Protein AF-0000000073469470 (afdb_homodimer)

Structure (mmCIF, N/CA/C/O backbone):
data_AF-0000000073469470-model_v1
#
loop_
_entity.id
_entity.type
_entity.pdbx_description
1 polymer '2-thiouridine synthetase TtuA-like N-terminal LIM domain-containing protein'
#
loop_
_atom_site.group_PDB
_atom_site.id
_atom_site.type_symbol
_atom_site.label_atom_id
_atom_site.label_alt_id
_atom_site.label_comp_id
_atom_site.label_asym_id
_atom_site.label_entity_id
_atom_site.label_seq_id
_atom_site.pdbx_PDB_ins_code
_atom_site.Cartn_x
_atom_site.Cartn_y
_atom_site.Cartn_z
_atom_site.occupancy
_atom_site.B_iso_or_equiv
_atom_site.auth_seq_id
_atom_site.auth_comp_id
_atom_site.auth_asym_id
_atom_site.auth_atom_id
_atom_site.pdbx_PDB_model_num
ATOM 1 N N . MET A 1 1 ? -25.891 23.766 5.82 1 87.62 1 MET A N 1
ATOM 2 C CA . MET A 1 1 ? -25.734 22.766 6.871 1 87.62 1 MET A CA 1
ATOM 3 C C . MET A 1 1 ? -25.125 23.391 8.125 1 87.62 1 MET A C 1
ATOM 5 O O . MET A 1 1 ? -24.297 24.312 8.031 1 87.62 1 MET A O 1
ATOM 9 N N . LYS A 1 2 ? -25.609 23 9.242 1 95.94 2 LYS A N 1
ATOM 10 C CA . LYS A 1 2 ? -25.172 23.609 10.5 1 95.94 2 LYS A CA 1
ATOM 11 C C . LYS A 1 2 ? -23.953 22.875 11.055 1 95.94 2 LYS A C 1
ATOM 13 O O . LYS A 1 2 ? -23.734 21.703 10.766 1 95.94 2 LYS A O 1
ATOM 18 N N . CYS A 1 3 ? -23.172 23.625 11.727 1 97.88 3 CYS A N 1
ATOM 19 C CA . CYS A 1 3 ? -22 23.078 12.414 1 97.88 3 CYS A CA 1
ATOM 20 C C . CYS A 1 3 ? -22.391 21.969 13.383 1 97.88 3 CYS A C 1
ATOM 22 O O . CYS A 1 3 ? -23.406 22.078 14.086 1 97.88 3 CYS A O 1
ATOM 24 N N . SER A 1 4 ? -21.625 20.969 13.469 1 96.75 4 SER A N 1
ATOM 25 C CA . SER A 1 4 ? -21.906 19.812 14.312 1 96.75 4 SER A CA 1
ATOM 26 C C . SER A 1 4 ? -21.688 20.141 15.789 1 96.75 4 SER A C 1
ATOM 28 O O . SER A 1 4 ? -22.109 19.375 16.656 1 96.75 4 SER A O 1
ATOM 30 N N . ARG A 1 5 ? -21.094 21.297 16.062 1 96.62 5 ARG A N 1
ATOM 31 C CA . ARG A 1 5 ? -20.719 21.609 17.438 1 96.62 5 ARG A CA 1
ATOM 32 C C . ARG A 1 5 ? -21.453 22.844 17.938 1 96.62 5 ARG A C 1
ATOM 34 O O . ARG A 1 5 ? -21.406 23.172 19.125 1 96.62 5 ARG A O 1
ATOM 41 N N . CYS A 1 6 ? -22.062 23.547 17 1 97.12 6 CYS A N 1
ATOM 42 C CA . CYS A 1 6 ? -22.781 24.766 17.391 1 97.12 6 CYS A CA 1
ATOM 43 C C . CYS A 1 6 ? -23.859 25.109 16.359 1 97.12 6 CYS A C 1
ATOM 45 O O . CYS A 1 6 ? -24.219 24.266 15.523 1 97.12 6 CYS A O 1
ATOM 47 N N . SER A 1 7 ? -24.375 26.484 16.422 1 95.81 7 SER A N 1
ATOM 48 C CA . SER A 1 7 ? -25.516 26.844 15.586 1 95.81 7 SER A CA 1
ATOM 49 C C . SER A 1 7 ? -25.078 27.609 14.336 1 95.81 7 SER A C 1
ATOM 51 O O . SER A 1 7 ? -25.906 27.922 13.484 1 95.81 7 SER A O 1
ATOM 53 N N . ARG A 1 8 ? -23.875 27.812 14.203 1 97.56 8 ARG A N 1
ATOM 54 C CA . ARG A 1 8 ? -23.375 28.562 13.062 1 97.56 8 ARG A CA 1
ATOM 55 C C . ARG A 1 8 ? -23.391 27.719 11.797 1 97.56 8 ARG A C 1
ATOM 57 O O . ARG A 1 8 ? -23.516 26.484 11.859 1 97.56 8 ARG A O 1
ATOM 64 N N . GLU A 1 9 ? -23.234 28.438 10.703 1 97.56 9 GLU A N 1
ATOM 65 C CA . GLU A 1 9 ? -23.172 27.766 9.414 1 97.56 9 GLU A CA 1
ATOM 66 C C . GLU A 1 9 ? -21.859 27.016 9.242 1 97.56 9 GLU A C 1
ATOM 68 O O . GLU A 1 9 ? -20.797 27.547 9.539 1 97.56 9 GLU A O 1
ATOM 73 N N . ALA A 1 10 ? -21.969 25.75 8.805 1 97.69 10 ALA A N 1
ATOM 74 C CA . ALA A 1 10 ? -20.781 24.938 8.555 1 97.69 10 ALA A CA 1
ATOM 75 C C . ALA A 1 10 ? -20.062 25.406 7.293 1 97.69 10 ALA A C 1
ATOM 77 O O . ALA A 1 10 ? -20.703 25.734 6.289 1 97.69 10 ALA A O 1
ATOM 78 N N . VAL A 1 11 ? -18.688 25.406 7.324 1 97.25 11 VAL A N 1
ATOM 79 C CA . VAL A 1 11 ? -17.922 25.828 6.156 1 97.25 11 VAL A CA 1
ATOM 80 C C . VAL A 1 11 ? -16.953 24.719 5.75 1 97.25 11 VAL A C 1
ATOM 82 O O . VAL A 1 11 ? -16.406 24.75 4.648 1 97.25 11 VAL A O 1
ATOM 85 N N . VAL A 1 12 ? -16.703 23.734 6.602 1 96.62 12 VAL A N 1
ATOM 86 C CA . VAL A 1 12 ? -15.828 22.594 6.328 1 96.62 12 VAL A CA 1
ATOM 87 C C . VAL A 1 12 ? -16.562 21.297 6.617 1 96.62 12 VAL A C 1
ATOM 89 O O . VAL A 1 12 ? -17.219 21.156 7.656 1 96.62 12 VAL A O 1
ATOM 92 N N . THR A 1 13 ? -16.5 20.406 5.695 1 95.38 13 THR A N 1
ATOM 93 C CA . THR A 1 13 ? -17.062 19.078 5.887 1 95.38 13 THR A CA 1
ATOM 94 C C . THR A 1 13 ? -15.953 18.031 5.918 1 95.38 13 THR A C 1
ATOM 96 O O . THR A 1 13 ? -15.062 18.031 5.059 1 95.38 13 THR A O 1
ATOM 99 N N . GLN A 1 14 ? -15.977 17.203 6.902 1 95.5 14 GLN A N 1
ATOM 100 C CA . GLN A 1 14 ? -14.992 16.125 7.074 1 95.5 14 GLN A CA 1
ATOM 101 C C . GLN A 1 14 ? -15.617 14.766 6.816 1 95.5 14 GLN A C 1
ATOM 103 O O . GLN A 1 14 ? -16.234 14.18 7.703 1 95.5 14 GLN A O 1
ATOM 108 N N . PRO A 1 15 ? -15.344 14.195 5.668 1 92 15 PRO A N 1
ATOM 109 C CA . PRO A 1 15 ? -15.938 12.898 5.344 1 92 15 PRO A CA 1
ATOM 110 C C . PRO A 1 15 ? -15.438 11.773 6.25 1 92 15 PRO A C 1
ATOM 112 O O . PRO A 1 15 ? -16.172 10.836 6.547 1 92 15 PRO A O 1
ATOM 115 N N . TYR A 1 16 ? -14.258 11.867 6.723 1 91.25 16 TYR A N 1
ATOM 116 C CA . TYR A 1 16 ? -13.68 10.789 7.516 1 91.25 16 TYR A CA 1
ATOM 117 C C . TYR A 1 16 ? -14.281 10.758 8.914 1 91.25 16 TYR A C 1
ATOM 119 O O . TYR A 1 16 ? -14.312 9.703 9.555 1 91.25 16 TYR A O 1
ATOM 127 N N . SER A 1 17 ? -14.766 11.812 9.391 1 92.12 17 SER A N 1
ATOM 128 C CA . SER A 1 17 ? -15.344 11.844 10.734 1 92.12 17 SER A CA 1
ATOM 129 C C . SER A 1 17 ? -16.859 12.062 10.68 1 92.12 17 SER A C 1
ATOM 131 O O . SER A 1 17 ? -17.547 11.867 11.672 1 92.12 17 SER A O 1
ATOM 133 N N . GLY A 1 18 ? -17.328 12.539 9.508 1 92.31 18 GLY A N 1
ATOM 134 C CA . GLY A 1 18 ? -18.75 12.82 9.344 1 92.31 18 GLY A CA 1
ATOM 135 C C . GLY A 1 18 ? -19.156 14.164 9.922 1 92.31 18 GLY A C 1
ATOM 136 O O . GLY A 1 18 ? -20.344 14.484 9.984 1 92.31 18 GLY A O 1
ATOM 137 N N . LEU A 1 19 ? -18.25 14.992 10.312 1 95.38 19 LEU A N 1
ATOM 138 C CA . LEU A 1 19 ? -18.562 16.266 10.938 1 95.38 19 LEU A CA 1
ATOM 139 C C . LEU A 1 19 ? -18.594 17.391 9.906 1 95.38 19 LEU A C 1
ATOM 141 O O . LEU A 1 19 ? -17.906 17.328 8.883 1 95.38 19 LEU A O 1
ATOM 145 N N . SER A 1 20 ? -19.438 18.344 10.148 1 97.62 20 SER A N 1
ATOM 146 C CA . SER A 1 20 ? -19.438 19.656 9.5 1 97.62 20 SER A CA 1
ATOM 147 C C . SER A 1 20 ? -19.156 20.766 10.492 1 97.62 20 SER A C 1
ATOM 149 O O . SER A 1 20 ? -19.781 20.844 11.547 1 97.62 20 SER A O 1
ATOM 151 N N . LEU A 1 21 ? -18.203 21.594 10.164 1 98.25 21 LEU A N 1
ATOM 152 C CA . LEU A 1 21 ? -17.734 22.531 11.172 1 98.25 21 LEU A CA 1
ATOM 153 C C . LEU A 1 21 ? -17.797 23.969 10.648 1 98.25 21 LEU A C 1
ATOM 155 O O . LEU A 1 21 ? -17.516 24.219 9.477 1 98.25 21 LEU A O 1
ATOM 159 N N . CYS A 1 22 ? -18.234 24.828 11.578 1 98.44 22 CYS A N 1
ATOM 160 C CA . CYS A 1 22 ? -18.156 26.25 11.258 1 98.44 22 CYS A CA 1
ATOM 161 C C . CYS A 1 22 ? -16.719 26.734 11.25 1 98.44 22 CYS A C 1
ATOM 163 O O . CYS A 1 22 ? -15.805 25.969 11.57 1 98.44 22 CYS A O 1
ATOM 165 N N . GLU A 1 23 ? -16.5 27.969 10.906 1 97.81 23 GLU A N 1
ATOM 166 C CA . GLU A 1 23 ? -15.164 28.531 10.766 1 97.81 23 GLU A CA 1
ATOM 167 C C . GLU A 1 23 ? -14.375 28.406 12.062 1 97.81 23 GLU A C 1
ATOM 169 O O . GLU A 1 23 ? -13.219 27.969 12.055 1 97.81 23 GLU A O 1
ATOM 174 N N . LEU A 1 24 ? -14.992 28.766 13.164 1 97.62 24 LEU A N 1
ATOM 175 C CA . LEU A 1 24 ? -14.328 28.766 14.461 1 97.62 24 LEU A CA 1
ATOM 176 C C . LEU A 1 24 ? -13.984 27.344 14.891 1 97.62 24 LEU A C 1
ATOM 178 O O . LEU A 1 24 ? -12.859 27.062 15.297 1 97.62 24 LEU A O 1
ATOM 182 N N . HIS A 1 25 ? -14.914 26.453 14.758 1 98.38 25 HIS A N 1
ATOM 183 C CA . HIS A 1 25 ? -14.711 25.094 15.234 1 98.38 25 HIS A CA 1
ATOM 184 C C . HIS A 1 25 ? -13.805 24.312 14.297 1 98.38 25 HIS A C 1
ATOM 186 O O . HIS A 1 25 ? -13.094 23.391 14.727 1 98.38 25 HIS A O 1
ATOM 192 N N . ALA A 1 26 ? -13.773 24.672 12.984 1 98.25 26 ALA A N 1
ATOM 193 C CA . ALA A 1 26 ? -12.828 24.047 12.055 1 98.25 26 ALA A CA 1
ATOM 194 C C . ALA A 1 26 ? -11.391 24.422 12.406 1 98.25 26 ALA A C 1
ATOM 196 O O . ALA A 1 26 ? -10.523 23.547 12.477 1 98.25 26 ALA A O 1
ATOM 197 N N . ALA A 1 27 ? -11.156 25.688 12.641 1 98.06 27 ALA A N 1
ATOM 198 C CA . ALA A 1 27 ? -9.82 26.141 13.016 1 98.06 27 ALA A CA 1
ATOM 199 C C . ALA A 1 27 ? -9.367 25.5 14.32 1 98.06 27 ALA A C 1
ATOM 201 O O . ALA A 1 27 ? -8.219 25.047 14.438 1 98.06 27 ALA A O 1
ATOM 202 N N . ALA A 1 28 ? -10.281 25.422 15.242 1 97.94 28 ALA A N 1
ATOM 203 C CA . ALA A 1 28 ? -9.977 24.828 16.531 1 97.94 28 ALA A CA 1
ATOM 204 C C . ALA A 1 28 ? -9.672 23.328 16.391 1 97.94 28 ALA A C 1
ATOM 206 O O . ALA A 1 28 ? -8.781 22.812 17.062 1 97.94 28 ALA A O 1
ATOM 207 N N . ASP A 1 29 ? -10.422 22.703 15.586 1 98.19 29 ASP A N 1
ATOM 208 C CA . ASP A 1 29 ? -10.242 21.266 15.367 1 98.19 29 ASP A CA 1
ATOM 209 C C . ASP A 1 29 ? -8.875 20.969 14.75 1 98.19 29 ASP A C 1
ATOM 211 O O . ASP A 1 29 ? -8.18 20.062 15.18 1 98.19 29 ASP A O 1
ATOM 215 N N . ILE A 1 30 ? -8.484 21.75 13.758 1 98.31 30 ILE A N 1
ATOM 216 C CA . ILE A 1 30 ? -7.203 21.594 13.078 1 98.31 30 ILE A CA 1
ATOM 217 C C . ILE A 1 30 ? -6.062 21.797 14.07 1 98.31 30 ILE A C 1
ATOM 219 O O . ILE A 1 30 ? -5.137 20.984 14.148 1 98.31 30 ILE A O 1
ATOM 223 N N . ALA A 1 31 ? -6.188 22.844 14.859 1 98.19 31 ALA A N 1
ATOM 224 C CA . ALA A 1 31 ? -5.16 23.141 15.852 1 98.19 31 ALA A CA 1
ATOM 225 C C . ALA A 1 31 ? -5.066 22.031 16.891 1 98.19 31 ALA A C 1
ATOM 227 O O . ALA A 1 31 ? -3.967 21.641 17.281 1 98.19 31 ALA A O 1
ATOM 228 N N . ALA A 1 32 ? -6.188 21.578 17.328 1 98.19 32 ALA A N 1
ATOM 229 C CA . ALA A 1 32 ? -6.215 20.531 18.359 1 98.19 32 ALA A CA 1
ATOM 230 C C . ALA A 1 32 ? -5.562 19.25 17.844 1 98.19 32 ALA A C 1
ATOM 232 O O . ALA A 1 32 ? -4.793 18.609 18.562 1 98.19 32 ALA A O 1
ATOM 233 N N . LYS A 1 33 ? -5.844 18.906 16.656 1 98.19 33 LYS A N 1
ATOM 234 C CA . LYS A 1 33 ? -5.262 17.719 16.047 1 98.19 33 LYS A CA 1
ATOM 235 C C . LYS A 1 33 ? -3.75 17.844 15.906 1 98.19 33 LYS A C 1
ATOM 237 O O . LYS A 1 33 ? -3.01 16.906 16.188 1 98.19 33 LYS A O 1
ATOM 242 N N . ALA A 1 34 ? -3.318 18.969 15.438 1 98.5 34 ALA A N 1
ATOM 243 C CA . ALA A 1 34 ? -1.886 19.219 15.297 1 98.5 34 ALA A CA 1
ATOM 244 C C . ALA A 1 34 ? -1.18 19.141 16.641 1 98.5 34 ALA A C 1
ATOM 246 O O . ALA A 1 34 ? -0.121 18.516 16.766 1 98.5 34 ALA A O 1
ATOM 247 N N . LYS A 1 35 ? -1.78 19.719 17.641 1 97.62 35 LYS A N 1
ATOM 248 C CA . LYS A 1 35 ? -1.214 19.672 18.984 1 97.62 35 LYS A CA 1
ATOM 249 C C . LYS A 1 35 ? -1.137 18.234 19.5 1 97.62 35 LYS A C 1
ATOM 251 O O . LYS A 1 35 ? -0.14 17.828 20.109 1 97.62 35 LYS A O 1
ATOM 256 N N . LYS A 1 36 ? -2.193 17.562 19.297 1 97.5 36 LYS A N 1
ATOM 257 C CA . LYS A 1 36 ? -2.23 16.172 19.734 1 97.5 36 LYS A CA 1
ATOM 258 C C . LYS A 1 36 ? -1.108 15.367 19.078 1 97.5 36 LYS A C 1
ATOM 260 O O . LYS A 1 36 ? -0.46 14.555 19.734 1 97.5 36 LYS A O 1
ATOM 265 N N . GLU A 1 37 ? -0.866 15.602 17.75 1 96.25 37 GLU A N 1
ATOM 266 C CA . GLU A 1 37 ? 0.212 14.906 17.047 1 96.25 37 GLU A CA 1
ATOM 267 C C . GLU A 1 37 ? 1.571 15.25 17.656 1 96.25 37 GLU A C 1
ATOM 269 O O . GLU A 1 37 ? 2.414 14.367 17.828 1 96.25 37 GLU A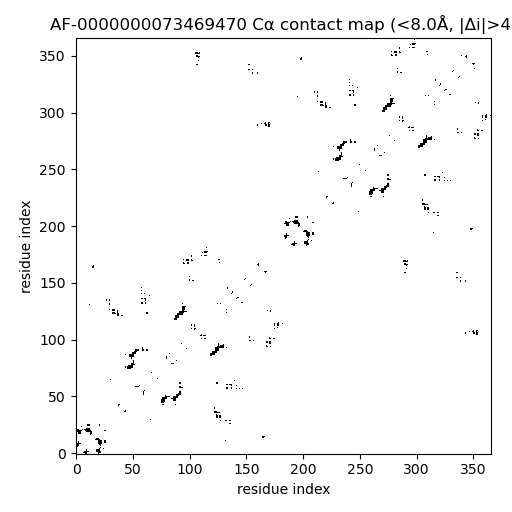 O 1
ATOM 274 N N . ILE A 1 38 ? 1.76 16.5 17.969 1 95.94 38 ILE A N 1
ATOM 275 C CA . ILE A 1 38 ? 3.01 16.938 18.578 1 95.94 38 ILE A CA 1
ATOM 276 C C . ILE A 1 38 ? 3.209 16.203 19.906 1 95.94 38 ILE A C 1
ATOM 278 O O . ILE A 1 38 ? 4.285 15.664 20.172 1 95.94 38 ILE A O 1
ATOM 282 N N . ARG A 1 39 ? 2.199 16.141 20.734 1 94.25 39 ARG A N 1
ATOM 283 C CA . ARG A 1 39 ? 2.277 15.484 22.031 1 94.25 39 ARG A CA 1
ATOM 284 C C . ARG A 1 39 ? 2.566 14 21.875 1 94.25 39 ARG A C 1
ATOM 286 O O . ARG A 1 39 ? 3.391 13.445 22.609 1 94.25 39 ARG A O 1
ATOM 293 N N . HIS A 1 40 ? 1.89 13.398 20.938 1 91.88 40 HIS A N 1
ATOM 294 C CA . HIS A 1 40 ? 2.059 11.977 20.688 1 91.88 40 HIS A CA 1
ATOM 295 C C . HIS A 1 40 ? 3.496 11.656 20.281 1 91.88 40 HIS A C 1
ATOM 297 O O . HIS A 1 40 ? 3.994 10.562 20.562 1 91.88 40 HIS A O 1
ATOM 303 N N . ARG A 1 41 ? 4.156 12.617 19.719 1 91.69 41 ARG A N 1
ATOM 304 C CA . ARG A 1 41 ? 5.504 12.383 19.203 1 91.69 41 ARG A CA 1
ATOM 305 C C . ARG A 1 41 ? 6.555 12.867 20.203 1 91.69 41 ARG A C 1
ATOM 307 O O . ARG A 1 41 ? 7.73 12.992 19.844 1 91.69 41 ARG A O 1
ATOM 314 N N . GLY A 1 42 ? 6.168 13.227 21.391 1 89.75 42 GLY A N 1
ATOM 315 C CA . GLY A 1 42 ? 7.125 13.531 22.453 1 89.75 42 GLY A CA 1
ATOM 316 C C . GLY A 1 42 ? 7.066 14.969 22.922 1 89.75 42 GLY A C 1
ATOM 317 O O . GLY A 1 42 ? 7.637 15.312 23.953 1 89.75 42 GLY A O 1
ATOM 318 N N . GLY A 1 43 ? 6.379 15.773 22.078 1 92.25 43 GLY A N 1
ATOM 319 C CA . GLY A 1 43 ? 6.223 17.156 22.469 1 92.25 43 GLY A CA 1
ATOM 320 C C . GLY A 1 43 ? 7.516 17.953 22.422 1 92.25 43 GLY A C 1
ATOM 321 O O . GLY A 1 43 ? 8.398 17.641 21.609 1 92.25 43 GLY A O 1
ATOM 322 N N . PHE A 1 44 ? 7.449 19.125 23.188 1 93.88 44 PHE A N 1
ATOM 323 C CA . PHE A 1 44 ? 8.594 20.016 23.25 1 93.88 44 PHE A CA 1
ATOM 324 C C . PHE A 1 44 ? 9.109 20.141 24.688 1 93.88 44 PHE A C 1
ATOM 326 O O . PHE A 1 44 ? 8.734 21.078 25.391 1 93.88 44 PHE A O 1
ATOM 333 N N . PRO A 1 45 ? 9.992 19.312 25.078 1 91.75 45 PRO A N 1
ATOM 334 C CA . PRO A 1 45 ? 10.57 19.484 26.422 1 91.75 45 PRO A CA 1
ATOM 335 C C . PRO A 1 45 ? 11.188 20.859 26.625 1 91.75 45 PRO A C 1
ATOM 337 O O . PRO A 1 45 ? 11.602 21.516 25.656 1 91.75 45 PRO A O 1
ATOM 340 N N . SER A 1 46 ? 11.273 21.188 27.906 1 93.5 46 SER A N 1
ATOM 341 C CA . SER A 1 46 ? 11.852 22.484 28.234 1 93.5 46 SER A CA 1
ATOM 342 C C . SER A 1 46 ? 13.281 22.609 27.719 1 93.5 46 SER A C 1
ATOM 344 O O . SER A 1 46 ? 14.07 21.672 27.828 1 93.5 46 SER A O 1
ATOM 346 N N . GLY A 1 47 ? 13.523 23.703 27.062 1 93.88 47 GLY A N 1
ATOM 347 C CA . GLY A 1 47 ? 14.867 23.969 26.578 1 93.88 47 GLY A CA 1
ATOM 348 C C . GLY A 1 47 ? 15.141 23.359 25.219 1 93.88 47 GLY A C 1
ATOM 349 O O . GLY A 1 47 ? 16.266 23.453 24.703 1 93.88 47 GLY A O 1
ATOM 350 N N . SER A 1 48 ? 14.156 22.828 24.672 1 94.5 48 SER A N 1
ATOM 351 C CA . SER A 1 48 ? 14.344 22.172 23.391 1 94.5 48 SER A CA 1
ATOM 352 C C . SER A 1 48 ? 14.695 23.188 22.297 1 94.5 48 SER A C 1
ATOM 354 O O . SER A 1 48 ? 14.172 24.297 22.281 1 94.5 48 SER A O 1
ATOM 356 N N . LYS A 1 49 ? 15.555 22.719 21.438 1 96.62 49 LYS A N 1
ATOM 357 C CA . LYS A 1 49 ? 15.875 23.453 20.219 1 96.62 49 LYS A CA 1
ATOM 358 C C . LYS A 1 49 ? 15.047 22.969 19.031 1 96.62 49 LYS A C 1
ATOM 360 O O . LYS A 1 49 ? 15.094 21.781 18.688 1 96.62 49 LYS A O 1
ATOM 365 N N . LEU A 1 50 ? 14.344 23.906 18.438 1 96.5 50 LEU A N 1
ATOM 366 C CA . LEU A 1 50 ? 13.422 23.547 17.359 1 96.5 50 LEU A CA 1
ATOM 367 C C . LEU A 1 50 ? 13.914 24.078 16.016 1 96.5 50 LEU A C 1
ATOM 369 O O . LEU A 1 50 ? 14.414 25.203 15.93 1 96.5 50 LEU A O 1
ATOM 373 N N . PHE A 1 51 ? 13.867 23.234 15.062 1 96.56 51 PHE A N 1
ATOM 374 C CA . PHE A 1 51 ? 14.062 23.656 13.68 1 96.56 51 PHE A CA 1
ATOM 375 C C . PHE A 1 51 ? 12.789 23.453 12.867 1 96.56 51 PHE A C 1
ATOM 377 O O . PHE A 1 51 ? 12.148 22.406 12.961 1 96.56 51 PHE A O 1
ATOM 384 N N . VAL A 1 52 ? 12.367 24.453 12.141 1 96.38 52 VAL A N 1
ATOM 385 C CA . VAL A 1 52 ? 11.18 24.359 11.305 1 96.38 52 VAL A CA 1
ATOM 386 C C . VAL A 1 52 ? 11.586 24.281 9.836 1 96.38 52 VAL A C 1
ATOM 388 O O . VAL A 1 52 ? 12.195 25.219 9.305 1 96.38 52 VAL A O 1
ATOM 391 N N . GLU A 1 53 ? 11.203 23.141 9.258 1 95.25 53 GLU A N 1
ATOM 392 C CA . GLU A 1 53 ? 11.445 23 7.824 1 95.25 53 GLU A CA 1
ATOM 393 C C . GLU A 1 53 ? 10.5 23.875 7.008 1 95.25 53 GLU A C 1
ATOM 395 O O . GLU A 1 53 ? 9.32 24 7.34 1 95.25 53 GLU A O 1
ATOM 400 N N . GLU A 1 54 ? 11.141 24.438 5.957 1 91 54 GLU A N 1
ATOM 401 C CA . GLU A 1 54 ? 10.336 25.312 5.102 1 91 54 GLU A CA 1
ATOM 402 C C . GLU A 1 54 ? 10.32 24.812 3.662 1 91 54 GLU A C 1
ATOM 404 O O . GLU A 1 54 ? 11.344 24.375 3.137 1 91 54 GLU A O 1
ATOM 409 N N . ASP A 1 55 ? 9.031 24.719 3.102 1 87.12 55 ASP A N 1
ATOM 410 C CA . ASP A 1 55 ? 8.961 24.328 1.694 1 87.12 55 ASP A CA 1
ATOM 411 C C . ASP A 1 55 ? 8.297 25.422 0.861 1 87.12 55 ASP A C 1
ATOM 413 O O . ASP A 1 55 ? 7.934 25.203 -0.295 1 87.12 55 ASP A O 1
ATOM 417 N N . ARG A 1 56 ? 8.055 26.625 1.329 1 86.12 56 ARG A N 1
ATOM 418 C CA . ARG A 1 56 ? 7.562 27.844 0.705 1 86.12 56 ARG A CA 1
ATOM 419 C C . ARG A 1 56 ? 6.16 27.641 0.137 1 86.12 56 ARG A C 1
ATOM 421 O O . ARG A 1 56 ? 5.801 28.25 -0.875 1 86.12 56 ARG A O 1
ATOM 428 N N . THR A 1 57 ? 5.465 26.688 0.611 1 92.69 57 THR A N 1
ATOM 429 C CA . THR A 1 57 ? 4.094 26.406 0.208 1 92.69 57 THR A CA 1
ATOM 430 C C . THR A 1 57 ? 3.113 26.781 1.317 1 92.69 57 THR A C 1
ATOM 432 O O . THR A 1 57 ? 3.52 27.297 2.361 1 92.69 57 THR A O 1
ATOM 435 N N . PHE A 1 58 ? 1.856 26.562 1.012 1 95.88 58 PHE A N 1
ATOM 436 C CA . PHE A 1 58 ? 0.829 26.844 2.006 1 95.88 58 PHE A CA 1
ATOM 437 C C . PHE A 1 58 ? 1.06 26.031 3.27 1 95.88 58 PHE A C 1
ATOM 439 O O . PHE A 1 58 ? 0.699 26.453 4.367 1 95.88 58 PHE A O 1
ATOM 446 N N . ARG A 1 59 ? 1.697 24.906 3.148 1 96.31 59 ARG A N 1
ATOM 447 C CA . ARG A 1 59 ? 1.944 24.031 4.289 1 96.31 59 ARG A CA 1
ATOM 448 C C . ARG A 1 59 ? 2.871 24.703 5.301 1 96.31 59 ARG A C 1
ATOM 450 O O . ARG A 1 59 ? 2.564 24.75 6.492 1 96.31 59 ARG A 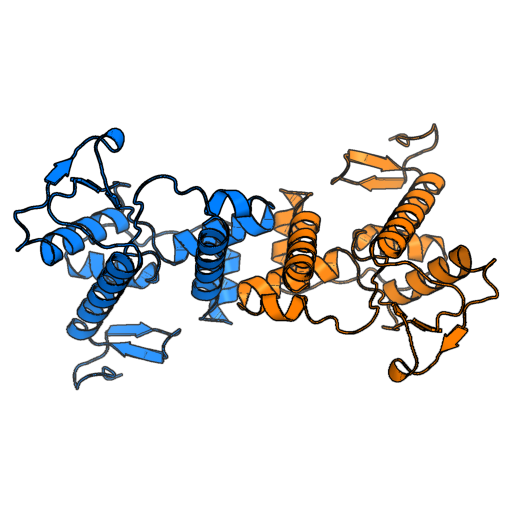O 1
ATOM 457 N N . SER A 1 60 ? 3.961 25.188 4.727 1 96.06 60 SER A N 1
ATOM 458 C CA . SER A 1 60 ? 4.922 25.875 5.594 1 96.06 60 SER A CA 1
ATOM 459 C C . SER A 1 60 ? 4.324 27.125 6.207 1 96.06 60 SER A C 1
ATOM 461 O O . SER A 1 60 ? 4.566 27.438 7.375 1 96.06 60 SER A O 1
ATOM 463 N N . PHE A 1 61 ? 3.559 27.844 5.43 1 96.81 61 PHE A N 1
ATOM 464 C CA . PHE A 1 61 ? 2.867 29.031 5.934 1 96.81 61 PHE A CA 1
ATOM 465 C C . PHE A 1 61 ? 1.955 28.672 7.098 1 96.81 61 PHE A C 1
ATOM 467 O O . PHE A 1 61 ? 2.02 29.297 8.164 1 96.81 61 PHE A O 1
ATOM 474 N N . ALA A 1 62 ? 1.155 27.656 6.91 1 97.88 62 ALA A N 1
ATOM 475 C CA . ALA A 1 62 ? 0.224 27.203 7.941 1 97.88 62 ALA A CA 1
ATOM 476 C C . ALA A 1 62 ? 0.968 26.766 9.203 1 97.88 62 ALA A C 1
ATOM 478 O O . ALA A 1 62 ? 0.549 27.078 10.32 1 97.88 62 ALA A O 1
ATOM 479 N N . LEU A 1 63 ? 2.061 26.094 9 1 98.06 63 LEU A N 1
ATOM 480 C CA . LEU A 1 63 ? 2.83 25.594 10.133 1 98.06 63 LEU A CA 1
ATOM 481 C C . LEU A 1 63 ? 3.396 26.75 10.953 1 98.06 63 LEU A C 1
ATOM 483 O O . LEU A 1 63 ? 3.348 26.719 12.188 1 98.06 63 LEU A O 1
ATOM 487 N N . ARG A 1 64 ? 3.887 27.719 10.305 1 96.56 64 ARG A N 1
ATOM 488 C CA . ARG A 1 64 ? 4.434 28.875 10.992 1 96.56 64 ARG A CA 1
ATOM 489 C C . ARG A 1 64 ? 3.363 29.578 11.82 1 96.56 64 ARG A C 1
ATOM 491 O O . ARG A 1 64 ? 3.596 29.938 12.984 1 96.56 64 ARG A O 1
ATOM 498 N N . ILE A 1 65 ? 2.203 29.766 11.219 1 97 65 ILE A N 1
ATOM 499 C CA . ILE A 1 65 ? 1.103 30.422 11.906 1 97 65 ILE A CA 1
ATOM 500 C C . ILE A 1 65 ? 0.691 29.594 13.125 1 97 65 ILE A C 1
ATOM 502 O O . ILE A 1 65 ? 0.522 30.141 14.219 1 97 65 ILE A O 1
ATOM 506 N N . PHE A 1 66 ? 0.56 28.375 12.906 1 97.81 66 PHE A N 1
ATOM 507 C CA . PHE A 1 66 ? 0.142 27.453 13.961 1 97.81 66 PHE A CA 1
ATOM 508 C C . PHE A 1 66 ? 1.133 27.469 15.117 1 97.81 66 PHE A C 1
ATOM 510 O O . PHE A 1 66 ? 0.737 27.594 16.281 1 97.81 66 PHE A O 1
ATOM 517 N N . LEU A 1 67 ? 2.43 27.391 14.781 1 96.81 67 LEU A N 1
ATOM 518 C CA . LEU A 1 67 ? 3.465 27.344 15.812 1 96.81 67 LEU A CA 1
ATOM 519 C C . LEU A 1 67 ? 3.537 28.672 16.562 1 96.81 67 LEU A C 1
ATOM 521 O O . LEU A 1 67 ? 3.742 28.688 17.781 1 96.81 67 LEU A O 1
ATOM 525 N N . ALA A 1 68 ? 3.389 29.75 15.828 1 95.56 68 ALA A N 1
ATOM 526 C CA . ALA A 1 68 ? 3.398 31.062 16.453 1 95.56 68 ALA A CA 1
ATOM 527 C C . ALA A 1 68 ? 2.312 31.156 17.531 1 95.56 68 ALA A C 1
ATOM 529 O O . ALA A 1 68 ? 2.557 31.672 18.625 1 95.56 68 ALA A O 1
ATOM 530 N N . ASP A 1 69 ? 1.188 30.625 17.203 1 95.19 69 ASP A N 1
ATOM 531 C CA . ASP A 1 69 ? 0.064 30.688 18.125 1 95.19 69 ASP A CA 1
ATOM 532 C C . ASP A 1 69 ? 0.277 29.719 19.297 1 95.19 69 ASP A C 1
ATOM 534 O O . ASP A 1 69 ? 0.121 30.109 20.453 1 95.19 69 ASP A O 1
ATOM 538 N N . MET A 1 70 ? 0.681 28.562 19.016 1 94.44 70 MET A N 1
ATOM 539 C CA . MET A 1 70 ? 0.815 27.516 20.016 1 94.44 70 MET A CA 1
ATOM 540 C C . MET A 1 70 ? 1.938 27.844 21 1 94.44 70 MET A C 1
ATOM 542 O O . MET A 1 70 ? 1.828 27.547 22.188 1 94.44 70 MET A O 1
ATOM 546 N N . LEU A 1 71 ? 2.996 28.453 20.516 1 93.38 71 LEU A N 1
ATOM 547 C CA . LEU A 1 71 ? 4.195 28.594 21.328 1 93.38 71 LEU A CA 1
ATOM 548 C C . LEU A 1 71 ? 4.34 30.031 21.828 1 93.38 71 LEU A C 1
ATOM 550 O O . LEU A 1 71 ? 5.383 30.406 22.375 1 93.38 71 LEU A O 1
ATOM 554 N N . SER A 1 72 ? 3.33 30.766 21.656 1 91.06 72 SER A N 1
ATOM 555 C CA . SER A 1 72 ? 3.391 32.188 22 1 91.06 72 SER A CA 1
ATOM 556 C C . SER A 1 72 ? 3.742 32.375 23.469 1 91.06 72 SER A C 1
ATOM 558 O O . SER A 1 72 ? 4.438 33.344 23.828 1 91.06 72 SER A O 1
ATOM 560 N N . ALA A 1 73 ? 3.391 31.453 24.328 1 90 73 ALA A N 1
ATOM 561 C CA . ALA A 1 73 ? 3.611 31.609 25.766 1 90 73 ALA A CA 1
ATOM 562 C C . ALA A 1 73 ? 4.871 30.87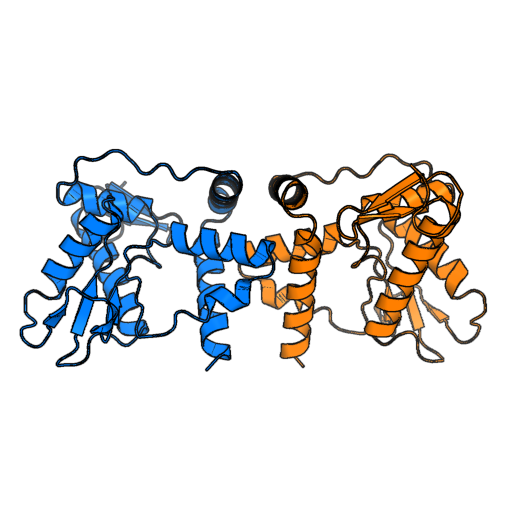5 26.203 1 90 73 ALA A C 1
ATOM 564 O O . ALA A 1 73 ? 5.262 30.938 27.375 1 90 73 ALA A O 1
ATOM 565 N N . ARG A 1 74 ? 5.484 30.234 25.281 1 91.12 74 ARG A N 1
ATOM 566 C CA . ARG A 1 74 ? 6.668 29.453 25.625 1 91.12 74 ARG A CA 1
ATOM 567 C C . ARG A 1 74 ? 7.941 30.266 25.422 1 91.12 74 ARG A C 1
ATOM 569 O O . ARG A 1 74 ? 8.328 30.562 24.297 1 91.12 74 ARG A O 1
ATOM 576 N N . THR A 1 75 ? 8.656 30.547 26.531 1 89.25 75 THR A N 1
ATOM 577 C CA . THR A 1 75 ? 9.883 31.328 26.453 1 89.25 75 THR A CA 1
ATOM 578 C C . THR A 1 75 ? 11.109 30.422 26.625 1 89.25 75 THR A C 1
ATOM 580 O O . THR A 1 75 ? 12.242 30.891 26.469 1 89.25 75 THR A O 1
ATOM 583 N N . ASP A 1 76 ? 10.914 29.188 26.828 1 93.75 76 ASP A N 1
ATOM 584 C CA . ASP A 1 76 ? 11.992 28.25 27.141 1 93.75 76 ASP A CA 1
ATOM 585 C C . ASP A 1 76 ? 12.477 27.547 25.891 1 93.75 76 ASP A C 1
ATOM 587 O O . ASP A 1 76 ? 13.477 26.828 25.922 1 93.75 76 ASP A O 1
ATOM 591 N N . LEU A 1 77 ? 11.812 27.781 24.812 1 94 77 LEU A N 1
ATOM 592 C CA . LEU A 1 77 ? 12.156 27.094 23.562 1 94 77 LEU A CA 1
ATOM 593 C C . LEU A 1 77 ? 13.023 27.984 22.672 1 94 77 LEU A C 1
ATOM 595 O O . LEU A 1 77 ? 12.906 29.219 22.703 1 94 77 LEU A O 1
ATOM 599 N N . LEU A 1 78 ? 13.914 27.359 21.922 1 93.81 78 LEU A N 1
ATOM 600 C CA . LEU A 1 78 ? 14.789 28.078 21.016 1 93.81 78 LEU A CA 1
ATOM 601 C C . LEU A 1 78 ? 14.594 27.609 19.578 1 93.81 78 LEU A C 1
ATOM 603 O O . LEU A 1 78 ? 14.516 26.406 19.312 1 93.81 78 LEU A O 1
ATOM 607 N N . PHE A 1 79 ? 14.477 28.531 18.719 1 94.81 79 PHE A N 1
ATOM 608 C CA . PHE A 1 79 ? 14.438 28.203 17.312 1 94.81 79 PHE A CA 1
ATOM 609 C C . PHE A 1 79 ? 15.828 28.312 16.688 1 94.81 79 PHE A C 1
ATOM 611 O O . PHE A 1 79 ? 16.5 29.344 16.828 1 94.81 79 PHE A O 1
ATOM 618 N N . VAL A 1 80 ? 16.188 27.297 16.031 1 96.31 80 VAL A N 1
ATOM 619 C CA . VAL A 1 80 ? 17.531 27.297 15.445 1 96.31 80 VAL A CA 1
ATOM 620 C C . VAL A 1 80 ? 17.422 27.312 13.922 1 96.31 80 VAL A C 1
ATOM 622 O O . VAL A 1 80 ? 16.391 26.953 13.352 1 96.31 80 VAL A O 1
ATOM 625 N N . LYS A 1 81 ? 18.547 27.703 13.273 1 94.12 81 LYS A N 1
ATOM 626 C CA . LYS A 1 81 ? 18.547 27.875 11.82 1 94.12 81 LYS A CA 1
ATOM 627 C C . LYS A 1 81 ? 19.125 26.641 11.125 1 94.12 81 LYS A C 1
ATOM 629 O O . LYS A 1 81 ? 18.906 26.438 9.93 1 94.12 81 LYS A O 1
ATOM 634 N N . ASP A 1 82 ? 19.844 25.844 11.852 1 94.75 82 ASP A N 1
ATOM 635 C CA . ASP A 1 82 ? 20.469 24.641 11.305 1 94.75 82 ASP A CA 1
ATOM 636 C C . ASP A 1 82 ? 19.844 23.391 11.898 1 94.75 82 ASP A C 1
ATOM 638 O O . ASP A 1 82 ? 19.859 23.203 13.117 1 94.75 82 ASP A O 1
ATOM 642 N N . PRO A 1 83 ? 19.328 22.594 11.016 1 93.25 83 PRO A N 1
ATOM 643 C CA . PRO A 1 83 ? 18.719 21.359 11.531 1 93.25 83 PRO A CA 1
ATOM 644 C C . PRO A 1 83 ? 19.703 20.531 12.352 1 93.25 83 PRO A C 1
ATOM 646 O O . PRO A 1 83 ? 19.281 19.797 13.25 1 93.25 83 PRO A O 1
ATOM 649 N N . LYS A 1 84 ? 20.938 20.609 12.133 1 93.25 84 LYS A N 1
ATOM 650 C CA . LYS A 1 84 ? 21.938 19.844 12.867 1 93.25 84 LYS A CA 1
ATOM 651 C C . LYS A 1 84 ? 21.969 20.234 14.336 1 93.25 84 LYS A C 1
ATOM 653 O O . LYS A 1 84 ? 22.359 19.438 15.188 1 93.25 84 LYS A O 1
ATOM 658 N N . ASP A 1 85 ? 21.516 21.375 14.664 1 94.69 85 ASP A N 1
ATOM 659 C CA . ASP A 1 85 ? 21.562 21.891 16.031 1 94.69 85 ASP A CA 1
ATOM 660 C C . ASP A 1 85 ? 20.234 21.656 16.75 1 94.69 85 ASP A C 1
ATOM 662 O O . ASP A 1 85 ? 20.094 21.984 17.922 1 94.69 85 ASP A O 1
ATOM 666 N N . ALA A 1 86 ? 19.312 21.047 16.047 1 95.5 86 ALA A N 1
ATOM 667 C CA . ALA A 1 86 ? 17.953 20.953 16.578 1 95.5 86 ALA A CA 1
ATOM 668 C C . ALA A 1 86 ? 17.75 19.641 17.344 1 95.5 86 ALA A C 1
ATOM 670 O O . ALA A 1 86 ? 18.312 18.609 16.953 1 95.5 86 ALA A O 1
ATOM 671 N N . ASP A 1 87 ? 16.953 19.781 18.422 1 94.19 87 ASP A N 1
ATOM 672 C CA . ASP A 1 87 ? 16.484 18.578 19.125 1 94.19 87 ASP A CA 1
ATOM 673 C C . ASP A 1 87 ? 15.234 18.016 18.438 1 94.19 87 ASP A C 1
ATOM 675 O O . ASP A 1 87 ? 15 16.812 18.469 1 94.19 87 ASP A O 1
ATOM 679 N N . VAL A 1 88 ? 14.469 18.938 17.859 1 94.5 88 VAL A N 1
ATOM 680 C CA . VAL A 1 88 ? 13.227 18.578 17.172 1 94.5 88 VAL A CA 1
ATOM 681 C C . VAL A 1 88 ? 13.164 19.281 15.82 1 94.5 88 VAL A C 1
ATOM 683 O O . VAL A 1 88 ? 13.391 20.484 15.727 1 94.5 88 VAL A O 1
ATOM 686 N N . ILE A 1 89 ? 12.922 18.516 14.82 1 95.12 89 ILE A N 1
ATOM 687 C CA . ILE A 1 89 ? 12.703 19.062 13.492 1 95.12 89 ILE A CA 1
ATOM 688 C C . ILE A 1 89 ? 11.219 19 13.141 1 95.12 89 ILE A C 1
ATOM 690 O O . ILE A 1 89 ? 10.609 17.922 13.164 1 95.12 89 ILE A O 1
ATOM 694 N N . LEU A 1 90 ? 10.641 20.156 12.852 1 96.19 90 LEU A N 1
ATOM 695 C CA . LEU A 1 90 ? 9.227 20.25 12.484 1 96.19 90 LEU A CA 1
ATOM 696 C C . LEU A 1 90 ? 9.062 20.312 10.969 1 96.19 90 LEU A C 1
ATOM 698 O O . LEU A 1 90 ? 9.672 21.172 10.312 1 96.19 90 LEU A O 1
ATOM 702 N N . GLU A 1 91 ? 8.234 19.406 10.469 1 96.12 91 GLU A N 1
ATOM 703 C CA . GLU A 1 91 ? 7.988 19.328 9.031 1 96.12 91 GLU A CA 1
ATOM 704 C C . GLU A 1 91 ? 6.551 19.703 8.695 1 96.12 91 GLU A C 1
ATOM 706 O O . GLU A 1 91 ? 5.621 19.359 9.43 1 96.12 91 GLU A O 1
ATOM 711 N N . PRO A 1 92 ? 6.391 20.328 7.578 1 96.94 92 PRO A N 1
ATOM 712 C CA . PRO A 1 92 ? 5.055 20.844 7.266 1 96.94 92 PRO A CA 1
ATOM 713 C C . PRO A 1 92 ? 4.188 19.828 6.531 1 96.94 92 PRO A C 1
ATOM 715 O O . PRO A 1 92 ? 3.055 20.125 6.152 1 96.94 92 PRO A O 1
ATOM 718 N N . SER A 1 93 ? 4.566 18.578 6.406 1 96.12 93 SER A N 1
ATOM 719 C CA . SER A 1 93 ? 3.861 17.578 5.617 1 96.12 93 SER A CA 1
ATOM 720 C C . SER A 1 93 ? 2.469 17.312 6.18 1 96.12 93 SER A C 1
ATOM 722 O O . SER A 1 93 ? 2.285 17.266 7.398 1 96.12 93 SER A O 1
ATOM 724 N N . THR A 1 94 ? 1.566 17.094 5.27 1 96.81 94 THR A N 1
ATOM 725 C CA . THR A 1 94 ? 0.175 16.828 5.621 1 96.81 94 THR A CA 1
ATOM 726 C C . THR A 1 94 ? -0.114 15.328 5.609 1 96.81 94 THR A C 1
ATOM 728 O O . THR A 1 94 ? 0.774 14.523 5.328 1 96.81 94 THR A O 1
ATOM 731 N N . LEU A 1 95 ? -1.353 15.023 5.938 1 96.5 95 LEU A N 1
ATOM 732 C CA . LEU A 1 95 ? -1.812 13.641 5.898 1 96.5 95 LEU A CA 1
ATOM 733 C C . LEU A 1 95 ? -1.673 13.062 4.492 1 96.5 95 LEU A C 1
ATOM 735 O O . LEU A 1 95 ? -1.229 11.922 4.324 1 96.5 95 LEU A O 1
ATOM 739 N N . ASP A 1 96 ? -2.066 13.867 3.516 1 95.5 96 ASP A N 1
ATOM 740 C CA . ASP A 1 96 ? -1.995 13.414 2.129 1 95.5 96 ASP A CA 1
ATOM 741 C C . ASP A 1 96 ? -0.551 13.148 1.714 1 95.5 96 ASP A C 1
ATOM 743 O O . ASP A 1 96 ? -0.272 12.172 1.017 1 95.5 96 ASP A O 1
ATOM 747 N N . ASP A 1 97 ? 0.337 14 2.125 1 94.5 97 ASP A N 1
ATOM 748 C CA . ASP A 1 97 ? 1.754 13.82 1.824 1 94.5 97 ASP A CA 1
ATOM 749 C C . ASP A 1 97 ? 2.275 12.516 2.416 1 94.5 97 ASP A C 1
ATOM 751 O O . ASP A 1 97 ? 2.973 11.75 1.739 1 94.5 97 ASP A O 1
ATOM 755 N N . THR A 1 98 ? 1.961 12.328 3.645 1 94.31 98 THR A N 1
ATOM 756 C CA . THR A 1 98 ? 2.416 11.133 4.348 1 94.31 98 THR A CA 1
ATOM 757 C C . THR A 1 98 ? 1.836 9.875 3.711 1 94.31 98 THR A C 1
ATOM 759 O O . THR A 1 98 ? 2.562 8.914 3.453 1 94.31 98 THR A O 1
ATOM 762 N N . ALA A 1 99 ? 0.547 9.922 3.455 1 95.5 99 ALA A N 1
ATOM 763 C CA . ALA A 1 99 ? -0.118 8.766 2.855 1 95.5 99 ALA A CA 1
ATOM 764 C C . ALA A 1 99 ? 0.5 8.414 1.504 1 95.5 99 ALA A C 1
ATOM 766 O O . ALA A 1 99 ? 0.72 7.242 1.2 1 95.5 99 ALA A O 1
ATOM 767 N N . LEU A 1 100 ? 0.72 9.43 0.682 1 95.12 100 LEU A N 1
ATOM 768 C CA . LEU A 1 100 ? 1.317 9.227 -0.633 1 95.12 100 LEU A CA 1
ATOM 769 C C . LEU A 1 100 ? 2.707 8.609 -0.511 1 95.12 100 LEU A C 1
ATOM 771 O O . LEU A 1 100 ? 3.039 7.676 -1.238 1 95.12 100 LEU A O 1
ATOM 775 N N . LEU A 1 101 ? 3.471 9.148 0.407 1 93.69 101 LEU A N 1
ATOM 776 C CA . LEU A 1 101 ? 4.812 8.625 0.644 1 93.69 101 LEU A CA 1
ATOM 777 C C . LEU A 1 101 ? 4.754 7.16 1.062 1 93.69 101 LEU A C 1
ATOM 779 O O . LEU A 1 101 ? 5.527 6.34 0.565 1 93.69 101 LEU A O 1
ATOM 783 N N . VAL A 1 102 ? 3.854 6.805 1.951 1 94.06 102 VAL A N 1
ATOM 784 C CA . VAL A 1 102 ? 3.721 5.434 2.439 1 94.06 102 VAL A CA 1
ATOM 785 C C . VAL A 1 102 ? 3.309 4.516 1.292 1 94.06 102 VAL A C 1
ATOM 787 O O . VAL A 1 102 ? 3.902 3.451 1.099 1 94.06 102 VAL A O 1
ATOM 790 N N . LEU A 1 103 ? 2.316 4.957 0.537 1 94.38 103 LEU A N 1
ATOM 791 C CA . LEU A 1 103 ? 1.825 4.152 -0.573 1 94.38 103 LEU A CA 1
ATOM 792 C C . LEU A 1 103 ? 2.936 3.881 -1.583 1 94.38 103 LEU A C 1
ATOM 794 O O . LEU A 1 103 ? 3.143 2.738 -1.995 1 94.38 103 LEU A O 1
ATOM 798 N N . GLU A 1 104 ? 3.65 4.863 -1.912 1 94.12 104 GLU A N 1
ATOM 799 C CA . GLU A 1 104 ? 4.754 4.723 -2.857 1 94.12 104 GLU A CA 1
ATOM 800 C C . GLU A 1 104 ? 5.832 3.791 -2.312 1 94.12 104 GLU A C 1
ATOM 802 O O . GLU A 1 104 ? 6.371 2.961 -3.047 1 94.12 104 GLU A O 1
ATOM 807 N N . SER A 1 105 ? 6.129 3.902 -1.042 1 93.19 105 SER A N 1
ATOM 808 C CA . SER A 1 105 ? 7.172 3.08 -0.436 1 93.19 105 SER A CA 1
ATOM 809 C C . SER A 1 105 ? 6.754 1.614 -0.377 1 93.19 105 SER A C 1
ATOM 811 O O . SER A 1 105 ? 7.57 0.722 -0.621 1 93.19 105 SER A O 1
ATOM 813 N N . VAL A 1 106 ? 5.504 1.424 -0.079 1 92.06 106 VAL A N 1
ATOM 814 C CA . VAL A 1 106 ? 4.957 0.072 -0.022 1 92.06 106 VAL A CA 1
ATOM 815 C C . VAL A 1 106 ? 5.02 -0.57 -1.406 1 92.06 106 VAL A C 1
ATOM 817 O O . VAL A 1 106 ? 5.449 -1.718 -1.547 1 92.06 106 VAL A O 1
ATOM 820 N N . CYS A 1 107 ? 4.672 0.155 -2.424 1 93.06 107 CYS A N 1
ATOM 821 C CA . CYS A 1 107 ? 4.672 -0.356 -3.791 1 93.06 107 CYS A CA 1
ATOM 822 C C . CYS A 1 107 ? 6.094 -0.608 -4.277 1 93.06 107 CYS A C 1
ATOM 824 O O . CYS A 1 107 ? 6.336 -1.547 -5.039 1 93.06 107 CYS A O 1
ATOM 826 N N . ALA A 1 108 ? 7 0.159 -3.766 1 91.94 108 ALA A N 1
ATOM 827 C CA . ALA A 1 108 ? 8.391 0.016 -4.18 1 91.94 108 ALA A CA 1
ATOM 828 C C . ALA A 1 108 ? 9.117 -1.005 -3.309 1 91.94 108 ALA A C 1
ATOM 830 O O . ALA A 1 108 ? 10.234 -1.431 -3.637 1 91.94 108 ALA A O 1
ATOM 831 N N . GLY A 1 109 ? 8.555 -1.368 -2.193 1 89.56 109 GLY A N 1
ATOM 832 C CA . GLY A 1 109 ? 9.188 -2.305 -1.278 1 89.56 109 GLY A CA 1
ATOM 833 C C . GLY A 1 109 ? 10.234 -1.659 -0.394 1 89.56 109 GLY A C 1
ATOM 834 O O . GLY A 1 109 ? 11.227 -2.299 -0.022 1 89.56 109 GLY A O 1
ATOM 835 N N . THR A 1 110 ? 10.125 -0.382 -0.192 1 90.81 110 THR A N 1
ATOM 836 C CA . THR A 1 110 ? 11.117 0.341 0.593 1 90.81 110 THR A CA 1
ATOM 837 C C . THR A 1 110 ? 10.484 0.951 1.84 1 90.81 110 THR A C 1
ATOM 839 O O . THR A 1 110 ? 10.914 2.008 2.309 1 90.81 110 THR A O 1
ATOM 842 N N . GLN A 1 111 ? 9.438 0.334 2.385 1 86.62 111 GLN A N 1
ATOM 843 C CA . GLN A 1 111 ? 8.711 0.895 3.521 1 86.62 111 GLN A CA 1
ATOM 844 C C . GLN A 1 111 ? 9.602 0.969 4.758 1 86.62 111 GLN A C 1
ATOM 846 O O . GLN A 1 111 ? 9.359 1.774 5.66 1 86.62 111 GLN A O 1
ATOM 851 N N . ASP A 1 112 ? 10.68 0.176 4.824 1 82.62 112 ASP A N 1
ATOM 852 C CA . ASP A 1 112 ? 11.602 0.205 5.953 1 82.62 112 ASP A CA 1
ATOM 853 C C . ASP A 1 112 ? 12.273 1.569 6.074 1 82.62 112 ASP A C 1
ATOM 855 O O . ASP A 1 112 ? 12.688 1.969 7.168 1 82.62 112 ASP A O 1
ATOM 859 N N . ARG A 1 113 ? 12.266 2.271 4.992 1 82.94 113 ARG A N 1
ATOM 860 C CA . ARG A 1 113 ? 12.906 3.582 4.98 1 82.94 113 ARG A CA 1
ATOM 861 C C . ARG A 1 113 ? 12.047 4.621 5.688 1 82.94 113 ARG A C 1
ATOM 863 O O . ARG A 1 113 ? 12.531 5.699 6.043 1 82.94 113 ARG A O 1
ATOM 870 N N . LEU A 1 114 ? 10.789 4.199 5.809 1 83.44 114 LEU A N 1
ATOM 871 C CA . LEU A 1 114 ? 9.852 5.133 6.434 1 83.44 114 LEU A CA 1
ATOM 872 C C . LEU A 1 114 ? 10.125 5.254 7.93 1 83.44 114 LEU A C 1
ATOM 874 O O . LEU A 1 114 ? 9.641 6.188 8.578 1 83.44 114 LEU A O 1
ATOM 878 N N . VAL A 1 115 ? 10.805 4.273 8.484 1 71.94 115 VAL A N 1
ATOM 879 C CA . VAL A 1 115 ? 11.07 4.203 9.922 1 71.94 115 VAL A CA 1
ATOM 880 C C . VAL A 1 115 ? 12.156 5.203 10.297 1 71.94 115 VAL A C 1
ATOM 882 O O . VAL A 1 115 ? 12.133 5.781 11.391 1 71.94 115 VAL A O 1
ATOM 885 N N . ASP A 1 116 ? 13.203 5.355 9.438 1 59.75 116 ASP A N 1
ATOM 886 C CA . ASP A 1 116 ? 14.438 6.051 9.797 1 59.75 116 ASP A CA 1
ATOM 887 C C . ASP A 1 116 ? 14.195 7.555 9.93 1 59.75 116 ASP A C 1
ATOM 889 O O . ASP A 1 116 ? 14.43 8.312 8.984 1 59.75 116 ASP A O 1
ATOM 893 N N . SER A 1 117 ? 13.242 7.941 10.398 1 55.97 117 SER A N 1
ATOM 894 C CA . SER A 1 117 ? 13.203 9.398 10.453 1 55.97 117 SER A CA 1
ATOM 895 C C . SER A 1 117 ? 14.188 9.945 11.477 1 55.97 117 SER A C 1
ATOM 897 O O . SER A 1 117 ? 14.398 11.156 11.562 1 55.97 117 SER A O 1
ATOM 899 N N . GLY A 1 118 ? 15.336 9.078 11.602 1 51.91 118 GLY A N 1
ATOM 900 C CA . GLY A 1 118 ? 16.344 9.602 12.508 1 51.91 118 GLY A CA 1
ATOM 901 C C . GLY A 1 118 ? 15.758 10.266 13.742 1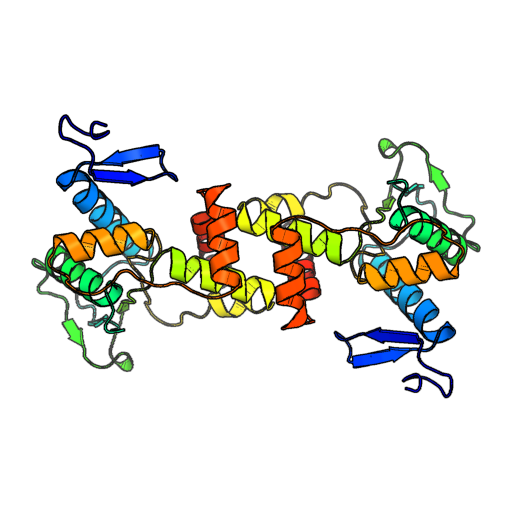 51.91 118 GLY A C 1
ATOM 902 O O . GLY A 1 118 ? 14.664 9.914 14.18 1 51.91 118 GLY A O 1
ATOM 903 N N . LYS A 1 119 ? 16.453 11.562 14.148 1 60.09 119 LYS A N 1
ATOM 904 C CA . LYS A 1 119 ? 16.266 12.508 15.25 1 60.09 119 LYS A CA 1
ATOM 905 C C . LYS A 1 119 ? 14.836 13.047 15.266 1 60.09 119 LYS A C 1
ATOM 907 O O . LYS A 1 119 ? 14.164 13.078 14.234 1 60.09 119 LYS A O 1
ATOM 912 N N . GLY A 1 120 ? 14.141 13.43 16.453 1 82.31 120 GLY A N 1
ATOM 913 C CA . GLY A 1 120 ? 13.016 14.188 16.984 1 82.31 120 GLY A CA 1
ATOM 914 C C . GLY A 1 120 ? 12.211 14.906 15.914 1 82.31 120 GLY A C 1
ATOM 915 O O . GLY A 1 120 ? 11.922 16.094 16.031 1 82.31 120 GLY A O 1
ATOM 916 N N . ARG A 1 121 ? 11.805 14.125 14.664 1 90.38 121 ARG A N 1
ATOM 917 C CA . ARG A 1 121 ? 11.016 14.766 13.617 1 90.38 121 ARG A CA 1
ATOM 918 C C . ARG A 1 121 ? 9.523 14.641 13.898 1 90.38 121 ARG A C 1
ATOM 920 O O . ARG A 1 121 ? 9.039 13.555 14.211 1 90.38 121 ARG A O 1
ATOM 927 N N . ILE A 1 122 ? 8.891 15.789 13.758 1 93.75 122 ILE A N 1
ATOM 928 C CA . ILE A 1 122 ? 7.453 15.844 13.992 1 93.75 122 ILE A CA 1
ATOM 929 C C . ILE A 1 122 ? 6.773 16.609 12.859 1 93.75 122 ILE A C 1
ATOM 931 O O . ILE A 1 122 ? 7.223 17.688 12.469 1 93.75 122 ILE A O 1
ATOM 935 N N . ALA A 1 123 ? 5.805 15.93 12.289 1 95.44 123 ALA A N 1
ATOM 936 C CA . ALA A 1 123 ? 4.949 16.609 11.32 1 95.44 123 ALA A CA 1
ATOM 937 C C . ALA A 1 123 ? 3.549 16.828 11.883 1 95.44 123 ALA A C 1
ATOM 939 O O . ALA A 1 123 ? 2.668 15.977 11.734 1 95.44 123 ALA A O 1
ATOM 940 N N . PRO A 1 124 ? 3.326 18 12.438 1 97.38 124 PRO A N 1
ATOM 941 C CA . PRO A 1 124 ? 2.062 18.25 13.133 1 97.38 124 PRO A CA 1
ATOM 942 C C . PRO A 1 124 ? 0.844 18.047 12.234 1 97.38 124 PRO A C 1
ATOM 944 O O . PRO A 1 124 ? -0.203 17.594 12.703 1 97.38 124 PRO A O 1
ATOM 947 N N . PHE A 1 125 ? 1.069 18.312 10.93 1 98.06 125 PHE A N 1
ATOM 948 C CA . PHE A 1 125 ? -0.067 18.281 10.016 1 98.06 125 PHE A CA 1
ATOM 949 C C . PHE A 1 125 ? -0.181 16.922 9.344 1 98.06 125 PHE A C 1
ATOM 951 O O . PHE A 1 125 ? -1.032 16.719 8.477 1 98.06 125 PHE A O 1
ATOM 958 N N . SER A 1 126 ? 0.542 15.898 9.789 1 96.62 126 SER A N 1
ATOM 959 C CA . SER A 1 126 ? 0.536 14.578 9.172 1 96.62 126 SER A CA 1
ATOM 960 C C . SER A 1 126 ? -0.746 13.82 9.5 1 96.62 126 SER A C 1
ATOM 962 O O . SER A 1 126 ? -0.984 12.734 8.961 1 96.62 126 SER A O 1
ATOM 964 N N . VAL A 1 127 ? -1.63 14.43 10.328 1 97.38 127 VAL A N 1
ATOM 965 C CA . VAL A 1 127 ? -2.895 13.805 10.711 1 97.38 127 VAL A CA 1
ATOM 966 C C . VAL A 1 127 ? -4.059 14.641 10.195 1 97.38 127 VAL A C 1
ATOM 968 O O . VAL A 1 127 ? -5.215 14.406 10.562 1 97.38 127 VAL A O 1
ATOM 971 N N . ILE A 1 128 ? -3.762 15.609 9.391 1 97.88 128 ILE A N 1
ATOM 972 C CA . ILE A 1 128 ? -4.777 16.531 8.906 1 97.88 128 ILE A CA 1
ATOM 973 C C . ILE A 1 128 ? -4.785 16.547 7.379 1 97.88 128 ILE A C 1
ATOM 975 O O . ILE A 1 128 ? -3.748 16.75 6.746 1 97.88 128 ILE A O 1
ATOM 979 N N . PRO A 1 129 ? -5.961 16.359 6.773 1 96.38 129 PRO A N 1
ATOM 980 C CA . PRO A 1 129 ? -6.039 16.375 5.309 1 96.38 129 PRO A CA 1
ATOM 981 C C . PRO A 1 129 ? -5.531 17.688 4.711 1 96.38 129 PRO A C 1
ATOM 983 O O . PRO A 1 129 ? -5.762 18.766 5.277 1 96.38 129 PRO A O 1
ATOM 986 N N . THR A 1 130 ? -4.91 17.562 3.537 1 96.06 130 THR A N 1
ATOM 987 C CA . THR A 1 130 ? -4.289 18.688 2.854 1 96.06 130 THR A CA 1
ATOM 988 C C . THR A 1 130 ? -5.297 19.812 2.635 1 96.06 130 THR A C 1
ATOM 990 O O . THR A 1 130 ? -4.98 20.984 2.832 1 96.06 130 THR A O 1
ATOM 993 N N . GLY A 1 131 ? -6.484 19.438 2.246 1 94.69 131 GLY A N 1
ATOM 994 C CA . GLY A 1 131 ? -7.508 20.438 2.012 1 94.69 131 GLY A CA 1
ATOM 995 C C . GLY A 1 131 ? -7.832 21.266 3.246 1 94.69 131 GLY A C 1
ATOM 996 O O . GLY A 1 131 ? -8.094 22.469 3.148 1 94.69 131 GLY A O 1
ATOM 997 N N . GLU A 1 132 ? -7.852 20.656 4.375 1 97 132 GLU A N 1
ATOM 998 C CA . GLU A 1 132 ? -8.117 21.344 5.629 1 97 132 GLU A CA 1
ATOM 999 C C . GLU A 1 132 ? -6.965 22.281 6 1 97 132 GLU A C 1
ATOM 1001 O O . GLU A 1 132 ? -7.188 23.391 6.473 1 97 132 GLU A O 1
ATOM 1006 N N . VAL A 1 133 ? -5.781 21.812 5.797 1 97.69 133 VAL A N 1
ATOM 1007 C CA . VAL A 1 133 ? -4.617 22.656 6.07 1 97.69 133 VAL A CA 1
ATOM 1008 C C . VAL A 1 133 ? -4.625 23.875 5.145 1 97.69 133 VAL A C 1
ATOM 1010 O O . VAL A 1 133 ? -4.309 24.984 5.57 1 97.69 133 VAL A O 1
ATOM 1013 N N . PHE A 1 134 ? -4.98 23.672 3.926 1 97.06 134 PHE A N 1
ATOM 1014 C CA . PHE A 1 134 ? -5.07 24.766 2.975 1 97.06 134 PHE A CA 1
ATOM 1015 C C . PHE A 1 134 ? -6.125 25.781 3.416 1 97.06 134 PHE A C 1
ATOM 1017 O O . PHE A 1 134 ? -5.879 26.984 3.391 1 97.06 134 PHE A O 1
ATOM 1024 N N . TRP A 1 135 ? -7.273 25.266 3.768 1 97.19 135 TRP A N 1
ATOM 1025 C CA . TRP A 1 135 ? -8.32 26.125 4.285 1 97.19 135 TRP A CA 1
ATOM 1026 C C . TRP A 1 135 ? -7.816 26.953 5.461 1 97.19 135 TRP A C 1
ATOM 1028 O O . TRP A 1 135 ? -8.062 28.156 5.535 1 97.19 135 TRP A O 1
ATOM 1038 N N . TYR A 1 136 ? -7.141 26.281 6.371 1 97.94 136 TYR A N 1
ATOM 1039 C CA . TYR A 1 136 ? -6.57 26.938 7.547 1 97.94 136 TYR A CA 1
ATOM 1040 C C . TYR A 1 136 ? -5.617 28.062 7.137 1 97.94 136 TYR A C 1
ATOM 1042 O O . TYR A 1 136 ? -5.656 29.156 7.707 1 97.94 136 TYR A O 1
ATOM 1050 N N . ALA A 1 137 ? -4.762 27.766 6.207 1 97.75 137 ALA A N 1
ATOM 1051 C CA . ALA A 1 137 ? -3.838 28.766 5.688 1 97.75 137 ALA A CA 1
ATOM 1052 C C . ALA A 1 137 ? -4.594 29.953 5.094 1 97.75 137 ALA A C 1
ATOM 1054 O O . ALA A 1 137 ? -4.262 31.109 5.371 1 97.75 137 ALA A O 1
ATOM 1055 N N . GLN A 1 138 ? -5.57 29.672 4.363 1 96.75 138 GLN A N 1
ATOM 1056 C CA . GLN A 1 138 ? -6.359 30.719 3.729 1 96.75 138 GLN A CA 1
ATOM 1057 C C . GLN A 1 138 ? -7.043 31.594 4.77 1 96.75 138 GLN A C 1
ATOM 1059 O O . GLN A 1 138 ? -7.066 32.812 4.641 1 96.75 138 GLN A O 1
ATOM 1064 N N . ARG A 1 139 ? -7.574 30.969 5.699 1 96.75 139 ARG A N 1
ATOM 1065 C CA . ARG A 1 139 ? -8.234 31.672 6.785 1 96.75 139 ARG A CA 1
ATOM 1066 C C . ARG A 1 139 ? -7.293 32.688 7.438 1 96.75 139 ARG A C 1
ATOM 1068 O O . ARG A 1 139 ? -7.73 33.719 7.93 1 96.75 139 ARG A O 1
ATOM 1075 N N . HIS A 1 140 ? -6.035 32.406 7.422 1 96.62 140 HIS A N 1
ATOM 1076 C CA . HIS A 1 140 ? -5.055 33.25 8.086 1 96.62 140 HIS A CA 1
ATOM 1077 C C . HIS A 1 140 ? -4.34 34.156 7.086 1 96.62 140 HIS A C 1
ATOM 1079 O O . HIS A 1 140 ? -3.283 34.719 7.391 1 96.62 140 HIS A O 1
ATOM 1085 N N . GLY A 1 141 ? -4.812 34.125 5.859 1 95.75 141 GLY A N 1
ATOM 1086 C CA . GLY A 1 141 ? -4.371 35.188 4.953 1 95.75 141 GLY A CA 1
ATOM 1087 C C . GLY A 1 141 ? -3.479 34.656 3.84 1 95.75 141 GLY A C 1
ATOM 1088 O O . GLY A 1 141 ? -2.906 35.469 3.082 1 95.75 141 GLY A O 1
ATOM 1089 N N . TYR A 1 142 ? -3.373 33.406 3.727 1 96 142 TYR A N 1
ATOM 1090 C CA . TYR A 1 142 ? -2.596 32.875 2.613 1 96 142 TYR A CA 1
ATOM 1091 C C . TYR A 1 142 ? -3.27 33.188 1.281 1 96 142 TYR A C 1
ATOM 1093 O O . TYR A 1 142 ? -4.457 32.906 1.101 1 96 142 TYR A O 1
ATOM 1101 N N . LYS A 1 143 ? -2.488 33.719 0.294 1 93.88 143 LYS A N 1
ATOM 1102 C CA . LYS A 1 143 ? -3.07 34.156 -0.966 1 93.88 143 LYS A CA 1
ATOM 1103 C C . LYS A 1 143 ? -2.637 33.281 -2.125 1 93.88 143 LYS A C 1
ATOM 1105 O O . LYS A 1 143 ? -3.057 33.5 -3.266 1 93.88 143 LYS A O 1
ATOM 1110 N N . GLY A 1 144 ? -1.905 32.281 -1.944 1 91.38 144 GLY A N 1
ATOM 1111 C CA . GLY A 1 144 ? -1.43 31.406 -3.016 1 91.38 144 GLY A CA 1
ATOM 1112 C C . GLY A 1 144 ? -2.5 30.469 -3.551 1 91.38 144 GLY A C 1
ATOM 1113 O O . GLY A 1 144 ? -3.604 30.406 -3.006 1 91.38 144 GLY A O 1
ATOM 1114 N N . SER A 1 145 ? -2.197 29.797 -4.66 1 86.62 145 SER A N 1
ATOM 1115 C CA . SER A 1 145 ? -3.141 28.906 -5.332 1 86.62 145 SER A CA 1
ATOM 1116 C C . SER A 1 145 ? -3.311 27.594 -4.566 1 86.62 145 SER A C 1
ATOM 1118 O O . SER A 1 145 ? -2.455 27.234 -3.758 1 86.62 145 SER A O 1
ATOM 1120 N N . LYS A 1 146 ? -4.438 26.922 -4.844 1 82.94 146 LYS A N 1
ATOM 1121 C CA . LYS A 1 146 ? -4.738 25.609 -4.285 1 82.94 146 LYS A CA 1
ATOM 1122 C C . LYS A 1 146 ? -3.676 24.578 -4.68 1 82.94 146 LYS A C 1
ATOM 1124 O O . LYS A 1 146 ? -3.207 24.578 -5.82 1 82.94 146 LYS A O 1
ATOM 1129 N N . PRO A 1 147 ? -3.334 23.766 -3.699 1 78.56 147 PRO A N 1
ATOM 1130 C CA . PRO A 1 147 ? -2.326 22.75 -3.98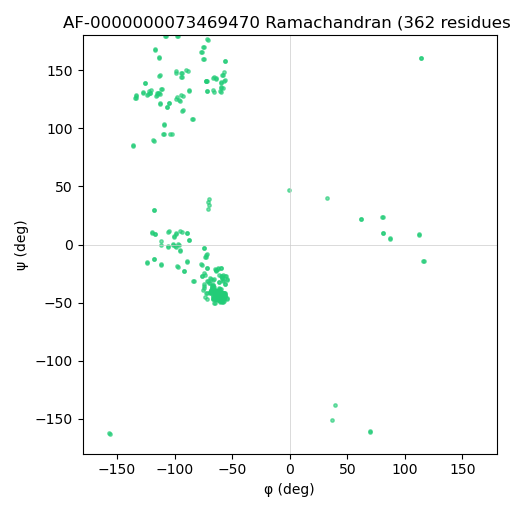8 1 78.56 147 PRO A CA 1
ATOM 1131 C C . PRO A 1 147 ? -2.75 21.797 -5.109 1 78.56 147 PRO A C 1
ATOM 1133 O O . PRO A 1 147 ? -3.932 21.453 -5.223 1 78.56 147 PRO A O 1
ATOM 1136 N N . LYS A 1 148 ? -1.794 21.547 -6.012 1 74.69 148 LYS A N 1
ATOM 1137 C CA . LYS A 1 148 ? -1.989 20.531 -7.039 1 74.69 148 LYS A CA 1
ATOM 1138 C C . LYS A 1 148 ? -1.213 19.266 -6.703 1 74.69 148 LYS A C 1
ATOM 1140 O O . LYS A 1 148 ? 0.017 19.281 -6.613 1 74.69 148 LYS A O 1
ATOM 1145 N N . ILE A 1 149 ? -1.914 18.469 -6.125 1 70.75 149 ILE A N 1
ATOM 1146 C CA . ILE A 1 149 ? -1.239 17.188 -5.918 1 70.75 149 ILE A CA 1
ATOM 1147 C C . ILE A 1 149 ? -1.393 16.328 -7.16 1 70.75 149 ILE A C 1
ATOM 1149 O O . ILE A 1 149 ? -2.51 15.961 -7.543 1 70.75 149 ILE A O 1
ATOM 1153 N N . GLY A 1 150 ? -0.369 16.125 -7.934 1 74.06 150 GLY A N 1
ATOM 1154 C CA . GLY A 1 150 ? -0.463 15.414 -9.195 1 74.06 150 GLY A CA 1
ATOM 1155 C C . GLY A 1 150 ? 0.357 14.141 -9.219 1 74.06 150 GLY A C 1
ATOM 1156 O O . GLY A 1 150 ? 1.001 13.789 -8.227 1 74.06 150 GLY A O 1
ATOM 1157 N N . GLY A 1 151 ? 0.062 13.312 -10.305 1 82 151 GLY A N 1
ATOM 1158 C CA . GLY A 1 151 ? 0.734 12.047 -10.539 1 82 151 GLY A CA 1
ATOM 1159 C C . GLY A 1 151 ? -0.19 10.852 -10.414 1 82 151 GLY A C 1
ATOM 1160 O O . GLY A 1 151 ? -1.243 10.938 -9.781 1 82 151 GLY A O 1
ATOM 1161 N N . ASN A 1 152 ? 0.28 9.852 -10.984 1 82.44 152 ASN A N 1
ATOM 1162 C CA . ASN A 1 152 ? -0.538 8.641 -11.062 1 82.44 152 ASN A CA 1
ATOM 1163 C C . ASN A 1 152 ? -0.882 8.102 -9.68 1 82.44 152 ASN A C 1
ATOM 1165 O O . ASN A 1 152 ? -2.033 7.75 -9.414 1 82.44 152 ASN A O 1
ATOM 1169 N N . THR A 1 153 ? 0.064 8.148 -8.82 1 89.56 153 THR A N 1
ATOM 1170 C CA . THR A 1 153 ? -0.164 7.594 -7.488 1 89.56 153 THR A CA 1
ATOM 1171 C C . THR A 1 153 ? -1.107 8.484 -6.688 1 89.56 153 THR A C 1
ATOM 1173 O O . THR A 1 153 ? -2.012 7.992 -6.012 1 89.56 153 THR A O 1
ATOM 1176 N N . ALA A 1 154 ? -0.865 9.758 -6.832 1 90.5 154 ALA A N 1
ATOM 1177 C CA . ALA A 1 154 ? -1.723 10.719 -6.133 1 90.5 154 ALA A CA 1
ATOM 1178 C C . ALA A 1 154 ? -3.166 10.609 -6.617 1 90.5 154 ALA A C 1
ATOM 1180 O O . ALA A 1 154 ? -4.102 10.672 -5.812 1 90.5 154 ALA A O 1
ATOM 1181 N N . GLU A 1 155 ? -3.34 10.461 -7.859 1 89.88 155 GLU A N 1
ATOM 1182 C CA . GLU A 1 155 ? -4.672 10.328 -8.438 1 89.88 155 GLU A CA 1
ATOM 1183 C C . GLU A 1 155 ? -5.355 9.047 -7.965 1 89.88 155 GLU A C 1
ATOM 1185 O O . GLU A 1 155 ? -6.543 9.055 -7.637 1 89.88 155 GLU A O 1
ATOM 1190 N N . PHE A 1 156 ? -4.59 8.062 -7.977 1 91.94 156 PHE A N 1
ATOM 1191 C CA . PHE A 1 156 ? -5.129 6.805 -7.469 1 91.94 156 PHE A CA 1
ATOM 1192 C C . PHE A 1 156 ? -5.562 6.949 -6.016 1 91.94 156 PHE A C 1
ATOM 1194 O O . PHE A 1 156 ? -6.676 6.562 -5.652 1 91.94 156 PHE A O 1
ATOM 1201 N N . LEU A 1 157 ? -4.711 7.488 -5.262 1 92.81 157 LEU A N 1
ATOM 1202 C CA . LEU A 1 157 ? -4.988 7.648 -3.838 1 92.81 157 LEU A CA 1
ATOM 1203 C C . LEU A 1 157 ? -6.242 8.484 -3.619 1 92.81 157 LEU A C 1
ATOM 1205 O O . LEU A 1 157 ? -7.086 8.148 -2.789 1 92.81 157 LEU A O 1
ATOM 1209 N N . ALA A 1 158 ? -6.348 9.539 -4.387 1 91.38 158 ALA A N 1
ATOM 1210 C CA . ALA A 1 158 ? -7.527 10.398 -4.293 1 91.38 158 ALA A CA 1
ATOM 1211 C C . ALA A 1 158 ? -8.797 9.625 -4.648 1 91.38 158 ALA A C 1
ATOM 1213 O O . ALA A 1 158 ? -9.805 9.727 -3.953 1 91.38 158 ALA A O 1
ATOM 1214 N N . GLY A 1 159 ? -8.727 8.891 -5.727 1 89.38 159 GLY A N 1
ATOM 1215 C CA . GLY A 1 159 ? -9.867 8.086 -6.141 1 89.38 159 GLY A CA 1
ATOM 1216 C C . GLY A 1 159 ? -10.258 7.035 -5.121 1 89.38 159 GLY A C 1
ATOM 1217 O O . GLY A 1 159 ? -11.445 6.867 -4.816 1 89.38 159 GLY A O 1
ATOM 1218 N N . PHE A 1 160 ? -9.289 6.391 -4.613 1 90.62 160 PHE A N 1
ATOM 1219 C CA . PHE A 1 160 ? -9.562 5.355 -3.623 1 90.62 160 PHE A CA 1
ATOM 1220 C C . PHE A 1 160 ? -10.164 5.961 -2.361 1 90.62 160 PHE A C 1
ATOM 1222 O O . PHE A 1 160 ? -11.086 5.398 -1.774 1 90.62 160 PHE A O 1
ATOM 1229 N N . THR A 1 161 ? -9.688 7.078 -1.97 1 91.06 161 THR A N 1
ATOM 1230 C CA . THR A 1 161 ? -10.148 7.766 -0.768 1 91.06 161 THR A CA 1
ATOM 1231 C C . THR A 1 161 ? -11.594 8.227 -0.929 1 91.06 161 THR A C 1
ATOM 1233 O O . THR A 1 161 ? -12.344 8.273 0.045 1 91.06 161 THR A O 1
ATOM 1236 N N . ALA A 1 162 ? -11.914 8.633 -2.115 1 90.12 162 ALA A N 1
ATOM 1237 C CA . ALA A 1 162 ? -13.281 9.062 -2.379 1 90.12 162 ALA A CA 1
ATOM 1238 C C . ALA A 1 162 ? -14.281 7.961 -2.025 1 90.12 162 ALA A C 1
ATOM 1240 O O . ALA A 1 162 ? -15.375 8.242 -1.528 1 90.12 162 ALA A O 1
ATOM 1241 N N . GLU A 1 163 ? -13.867 6.695 -2.232 1 88.94 163 GLU A N 1
ATOM 1242 C CA . GLU A 1 163 ? -14.727 5.555 -1.938 1 88.94 163 GLU A CA 1
ATOM 1243 C C . GLU A 1 163 ? -14.508 5.051 -0.514 1 88.94 163 GLU A C 1
ATOM 1245 O O . GLU A 1 163 ? -15.414 4.457 0.083 1 88.94 163 GLU A O 1
ATOM 1250 N N . HIS A 1 164 ? -13.32 5.383 -0.018 1 90.94 164 HIS A N 1
ATOM 1251 C CA . HIS A 1 164 ? -12.922 4.945 1.313 1 90.94 164 HIS A CA 1
ATOM 1252 C C . HIS A 1 164 ? -12.258 6.078 2.092 1 90.94 164 HIS A C 1
ATOM 1254 O O . HIS A 1 164 ? -11.031 6.133 2.195 1 90.94 164 HIS A O 1
ATOM 1260 N N . PRO A 1 165 ? -12.961 6.926 2.748 1 90.56 165 PRO A N 1
ATOM 1261 C CA . PRO A 1 165 ? -12.453 8.156 3.367 1 90.56 165 PRO A CA 1
ATOM 1262 C C . PRO A 1 165 ? -11.367 7.895 4.406 1 90.56 165 PRO A C 1
ATOM 1264 O O . PRO A 1 165 ? -10.562 8.781 4.703 1 90.56 165 PRO A O 1
ATOM 1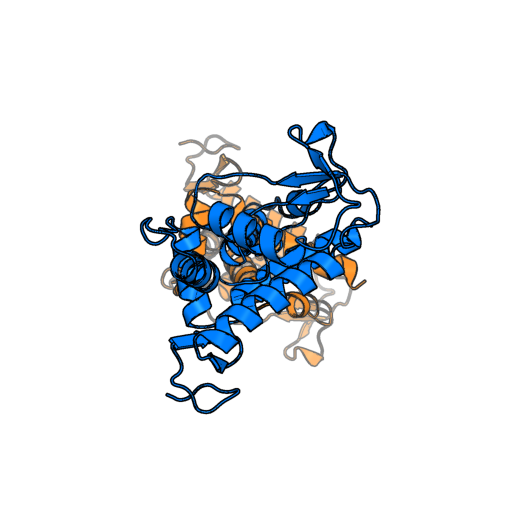267 N N . GLY A 1 166 ? -11.289 6.734 4.91 1 91.75 166 GLY A N 1
ATOM 1268 C CA . GLY A 1 166 ? -10.32 6.418 5.945 1 91.75 166 GLY A CA 1
ATOM 1269 C C . GLY A 1 166 ? -8.977 5.977 5.395 1 91.75 166 GLY A C 1
ATOM 1270 O O . GLY A 1 166 ? -8.031 5.75 6.152 1 91.75 166 GLY A O 1
ATOM 1271 N N . THR A 1 167 ? -8.797 6 4.113 1 94 167 THR A N 1
ATOM 1272 C CA . THR A 1 167 ? -7.637 5.398 3.459 1 94 167 THR A CA 1
ATOM 1273 C C . THR A 1 167 ? -6.352 6.113 3.867 1 94 167 THR A C 1
ATOM 1275 O O . THR A 1 167 ? -5.355 5.469 4.203 1 94 167 THR A O 1
ATOM 1278 N N . ARG A 1 168 ? -6.367 7.438 3.832 1 96.25 168 ARG A N 1
ATOM 1279 C CA . ARG A 1 168 ? -5.156 8.188 4.145 1 96.25 168 ARG A CA 1
ATOM 1280 C C . ARG A 1 168 ? -4.691 7.918 5.57 1 96.25 168 ARG A C 1
ATOM 1282 O O . ARG A 1 168 ? -3.494 7.801 5.828 1 96.25 168 ARG A O 1
ATOM 1289 N N . TYR A 1 169 ? -5.617 7.801 6.418 1 95.56 169 TYR A N 1
ATOM 1290 C CA . TYR A 1 169 ? -5.289 7.504 7.805 1 95.56 169 TYR A CA 1
ATOM 1291 C C . TYR A 1 169 ? -4.75 6.086 7.945 1 95.56 169 TYR A C 1
ATOM 1293 O O . TYR A 1 169 ? -3.832 5.84 8.734 1 95.56 169 TYR A O 1
ATOM 1301 N N . ALA A 1 170 ? -5.363 5.164 7.234 1 93.62 170 ALA A N 1
ATOM 1302 C CA . ALA A 1 170 ? -4.875 3.787 7.242 1 93.62 170 ALA A CA 1
ATOM 1303 C C . ALA A 1 170 ? -3.41 3.719 6.82 1 93.62 170 ALA A C 1
ATOM 1305 O O . ALA A 1 170 ? -2.609 3.023 7.449 1 93.62 170 ALA A O 1
ATOM 1306 N N . LEU A 1 171 ? -3.051 4.434 5.797 1 94.81 171 LEU A N 1
ATOM 1307 C CA . LEU A 1 171 ? -1.679 4.461 5.301 1 94.81 171 LEU A CA 1
ATOM 1308 C C . LEU A 1 171 ? -0.748 5.117 6.316 1 94.81 171 LEU A C 1
ATOM 1310 O O . LEU A 1 171 ? 0.348 4.613 6.574 1 94.81 171 LEU A O 1
ATOM 1314 N N . LYS A 1 172 ? -1.201 6.184 6.84 1 93.44 172 LYS A N 1
ATOM 1315 C CA . LYS A 1 172 ? -0.412 6.836 7.879 1 93.44 172 LYS A CA 1
ATOM 1316 C C . LYS A 1 172 ? -0.152 5.891 9.047 1 93.44 172 LYS A C 1
ATOM 1318 O O . LYS A 1 172 ? 0.953 5.855 9.594 1 93.44 172 LYS A O 1
ATOM 1323 N N . ASN A 1 173 ? -1.126 5.125 9.461 1 90.56 173 ASN A N 1
ATOM 1324 C CA . ASN A 1 173 ? -1.007 4.184 10.57 1 90.56 173 ASN A CA 1
ATOM 1325 C C . ASN A 1 173 ? 0.042 3.113 10.289 1 90.56 173 ASN A C 1
ATOM 1327 O O . ASN A 1 173 ? 0.707 2.631 11.211 1 90.56 173 ASN A O 1
ATOM 1331 N N . ILE A 1 174 ? 0.187 2.756 9.055 1 87.94 174 ILE A N 1
ATOM 1332 C CA . ILE A 1 174 ? 1.22 1.801 8.672 1 87.94 174 ILE A CA 1
ATOM 1333 C C . ILE A 1 174 ? 2.598 2.367 9.008 1 87.94 174 ILE A C 1
ATOM 1335 O O . ILE A 1 174 ? 3.445 1.667 9.562 1 87.94 174 ILE A O 1
ATOM 1339 N N . ARG A 1 175 ? 2.766 3.572 8.656 1 87.81 175 ARG A N 1
ATOM 1340 C CA . ARG A 1 175 ? 4.035 4.227 8.961 1 87.81 175 ARG A CA 1
ATOM 1341 C C . ARG A 1 175 ? 4.289 4.242 10.469 1 87.81 175 ARG A C 1
ATOM 1343 O O . ARG A 1 175 ? 5.406 3.965 10.914 1 87.81 175 ARG A O 1
ATOM 1350 N N . ASP A 1 176 ? 3.254 4.5 11.242 1 85.75 176 ASP A N 1
ATOM 1351 C CA . ASP A 1 176 ? 3.393 4.566 12.695 1 85.75 176 ASP A CA 1
ATOM 1352 C C . ASP A 1 176 ? 3.723 3.193 13.281 1 85.75 176 ASP A C 1
ATOM 1354 O O . ASP A 1 176 ? 4.512 3.084 14.219 1 85.75 176 ASP A O 1
ATOM 1358 N N . ALA A 1 177 ? 3.133 2.189 12.719 1 81.81 177 ALA A N 1
ATOM 1359 C CA . ALA A 1 177 ? 3.363 0.821 13.172 1 81.81 177 ALA A CA 1
ATOM 1360 C C . ALA A 1 177 ? 4.793 0.379 12.883 1 81.81 177 ALA A C 1
ATOM 1362 O O . ALA A 1 177 ? 5.398 -0.354 13.664 1 81.81 177 ALA A O 1
ATOM 1363 N N . LEU A 1 178 ? 5.344 0.771 11.781 1 80.12 178 LEU A N 1
ATOM 1364 C CA . LEU A 1 178 ? 6.715 0.432 11.406 1 80.12 178 LEU A CA 1
ATOM 1365 C C . LEU A 1 178 ? 7.715 1.092 12.352 1 80.12 178 LEU A C 1
ATOM 1367 O O . LEU A 1 178 ? 8.758 0.509 12.664 1 80.12 178 LEU A O 1
ATOM 1371 N N . LYS A 1 179 ? 7.41 2.25 12.789 1 73.06 179 LYS A N 1
ATOM 1372 C CA . LYS A 1 179 ? 8.281 2.984 13.695 1 73.06 179 LYS A CA 1
ATOM 1373 C C . LYS A 1 179 ? 8.32 2.328 15.07 1 73.06 179 LYS A C 1
ATOM 1375 O O . LYS A 1 179 ? 9.344 2.354 15.75 1 73.06 179 LYS A O 1
ATOM 1380 N N . LEU A 1 180 ? 7.215 1.705 15.547 1 66.5 180 LEU A N 1
ATOM 1381 C CA . LEU A 1 180 ? 7.121 1.057 16.844 1 66.5 180 LEU A CA 1
ATOM 1382 C C . LEU A 1 180 ? 7.934 -0.234 16.875 1 66.5 180 LEU A C 1
ATOM 1384 O O . LEU A 1 180 ? 8.445 -0.628 17.922 1 66.5 180 LEU A O 1
ATOM 1388 N N . GLU A 1 181 ? 8.055 -0.916 15.766 1 59.59 181 GLU A N 1
ATOM 1389 C CA . GLU A 1 181 ? 8.805 -2.166 15.688 1 59.59 181 GLU A CA 1
ATOM 1390 C C . GLU A 1 181 ? 10.305 -1.911 15.719 1 59.59 181 GLU A C 1
ATOM 1392 O O . GLU A 1 181 ? 11.078 -2.785 16.109 1 59.59 181 GLU A O 1
ATOM 1397 N N . ASP A 1 182 ? 10.828 -0.885 15.188 1 52.44 182 ASP A N 1
ATOM 1398 C CA . ASP A 1 182 ? 12.242 -0.536 15.18 1 52.44 182 ASP A CA 1
ATOM 1399 C C . ASP A 1 182 ? 12.695 -0.063 16.562 1 52.44 182 ASP A C 1
ATOM 1401 O O . ASP A 1 182 ? 13.898 -0.067 16.859 1 52.44 182 ASP A O 1
ATOM 1405 N N . LYS A 1 183 ? 11.758 0.12 17.422 1 48.41 183 LYS A N 1
ATOM 1406 C CA . LYS A 1 183 ? 12.172 0.423 18.781 1 48.41 183 LYS A CA 1
ATOM 1407 C C . LYS A 1 183 ? 12.391 -0.855 19.594 1 48.41 183 LYS A C 1
ATOM 1409 O O . LYS A 1 183 ? 11.617 -1.807 19.484 1 48.41 183 LYS A O 1
ATOM 1414 N N . MET B 1 1 ? 14.586 -12.367 -30.516 1 87.56 1 MET B N 1
ATOM 1415 C CA . MET B 1 1 ? 15.469 -12.414 -29.344 1 87.56 1 MET B CA 1
ATOM 1416 C C . MET B 1 1 ? 15.68 -13.859 -28.891 1 87.56 1 MET B C 1
ATOM 1418 O O . MET B 1 1 ? 14.773 -14.688 -28.984 1 87.56 1 MET B O 1
ATOM 1422 N N . LYS B 1 2 ? 16.859 -14.164 -28.516 1 95.94 2 LYS B N 1
ATOM 1423 C CA . LYS B 1 2 ? 17.188 -15.539 -28.156 1 95.94 2 LYS B CA 1
ATOM 1424 C C . LYS B 1 2 ? 16.953 -15.781 -26.656 1 95.94 2 LYS B C 1
ATOM 1426 O O . LYS B 1 2 ? 16.984 -14.852 -25.859 1 95.94 2 LYS B O 1
ATOM 1431 N N . CYS B 1 3 ? 16.625 -16.984 -26.391 1 97.81 3 CYS B N 1
ATOM 1432 C CA . CYS B 1 3 ? 16.438 -17.422 -25 1 97.81 3 CYS B CA 1
ATOM 1433 C C . CYS B 1 3 ? 17.688 -17.172 -24.172 1 97.81 3 CYS B C 1
ATOM 1435 O O . CYS B 1 3 ? 18.812 -17.406 -24.641 1 97.81 3 CYS B O 1
ATOM 1437 N N . SER B 1 4 ? 17.516 -16.766 -22.984 1 96.75 4 SER B N 1
ATOM 1438 C CA . SER B 1 4 ? 18.609 -16.438 -22.078 1 96.75 4 SER B CA 1
ATOM 1439 C C . SER B 1 4 ? 19.328 -17.688 -21.594 1 96.75 4 SER B C 1
ATOM 1441 O O . SER B 1 4 ? 20.422 -17.609 -21.047 1 96.75 4 SER B O 1
ATOM 1443 N N . ARG B 1 5 ? 18.75 -18.844 -21.859 1 96.62 5 ARG B N 1
ATOM 1444 C CA . ARG B 1 5 ? 19.281 -20.078 -21.297 1 96.62 5 ARG B CA 1
ATOM 1445 C C . ARG B 1 5 ? 19.734 -21.031 -22.391 1 96.62 5 ARG B C 1
ATOM 1447 O O . ARG B 1 5 ? 20.375 -22.047 -22.109 1 96.62 5 ARG B O 1
ATOM 1454 N N . CYS B 1 6 ? 19.344 -20.719 -23.609 1 97.12 6 CYS B N 1
ATOM 1455 C CA . CYS B 1 6 ? 19.719 -21.578 -24.719 1 97.12 6 CYS B CA 1
ATOM 1456 C C . CYS B 1 6 ? 19.688 -20.812 -26.031 1 97.12 6 CYS B C 1
ATOM 1458 O O . CYS B 1 6 ? 19.656 -19.578 -26.047 1 97.12 6 CYS B O 1
ATOM 1460 N N . SER B 1 7 ? 19.641 -21.641 -27.25 1 95.75 7 SER B N 1
ATOM 1461 C CA . SER B 1 7 ? 19.781 -21 -28.547 1 95.75 7 SER B CA 1
ATOM 1462 C C . SER B 1 7 ? 18.422 -20.844 -29.234 1 95.75 7 SER B C 1
ATOM 1464 O O . SER B 1 7 ? 18.344 -20.234 -30.312 1 95.75 7 SER B O 1
ATOM 1466 N N . ARG B 1 8 ? 17.438 -21.266 -28.641 1 97.5 8 ARG B N 1
ATOM 1467 C CA . ARG B 1 8 ? 16.109 -21.188 -29.25 1 97.5 8 ARG B CA 1
ATOM 1468 C C . ARG B 1 8 ? 15.547 -19.781 -29.172 1 97.5 8 ARG B C 1
ATOM 1470 O O . ARG B 1 8 ? 16.062 -18.938 -28.438 1 97.5 8 ARG B O 1
ATOM 1477 N N . GLU B 1 9 ? 14.5 -19.609 -29.969 1 97.56 9 GLU B N 1
ATOM 1478 C CA . GLU B 1 9 ? 13.828 -18.312 -29.969 1 97.56 9 GLU B CA 1
ATOM 1479 C C . GLU B 1 9 ? 13.039 -18.094 -28.688 1 97.56 9 GLU B C 1
ATOM 1481 O O . GLU B 1 9 ? 12.32 -18.984 -28.234 1 97.56 9 GLU B O 1
ATOM 1486 N N . ALA B 1 10 ? 13.219 -16.906 -28.094 1 97.62 10 ALA B N 1
ATOM 1487 C CA . ALA B 1 10 ? 12.484 -16.562 -26.891 1 97.62 10 ALA B CA 1
ATOM 1488 C C . ALA B 1 10 ? 11.016 -16.266 -27.203 1 97.62 10 ALA B C 1
ATOM 1490 O O . ALA B 1 10 ? 10.703 -15.641 -28.203 1 97.62 10 ALA B O 1
ATOM 1491 N N . VAL B 1 11 ? 10.102 -16.719 -26.297 1 97.19 11 VAL B N 1
ATOM 1492 C CA . VAL B 1 11 ? 8.68 -16.5 -26.516 1 97.19 11 VAL B CA 1
ATOM 1493 C C . VAL B 1 11 ? 8.086 -15.766 -25.312 1 97.19 11 VAL B C 1
ATOM 1495 O O . VAL B 1 11 ? 6.977 -15.234 -25.391 1 97.19 11 VAL B O 1
ATOM 1498 N N . VAL B 1 12 ? 8.773 -15.719 -24.172 1 96.56 12 VAL B N 1
ATOM 1499 C CA . VAL B 1 12 ? 8.344 -15.031 -22.953 1 96.56 12 VAL B CA 1
ATOM 1500 C C . VAL B 1 12 ? 9.445 -14.094 -22.484 1 96.56 12 VAL B C 1
ATOM 1502 O O . VAL B 1 12 ? 10.617 -14.477 -22.422 1 96.56 12 VAL B O 1
ATOM 1505 N N . THR B 1 13 ? 9.07 -12.898 -22.219 1 95.38 13 THR B N 1
ATOM 1506 C CA . THR B 1 13 ? 9.984 -11.93 -21.625 1 95.38 13 THR B CA 1
ATOM 1507 C C . THR B 1 13 ? 9.562 -11.578 -20.203 1 95.38 13 THR B C 1
ATOM 1509 O O . THR B 1 13 ? 8.391 -11.289 -19.953 1 95.38 13 THR B O 1
ATOM 1512 N N . GLN B 1 14 ? 10.484 -11.648 -19.297 1 95.5 14 GLN B N 1
ATOM 1513 C CA . GLN B 1 14 ? 10.242 -11.336 -17.891 1 95.5 14 GLN B CA 1
ATOM 1514 C C . GLN B 1 14 ? 10.922 -10.031 -17.5 1 95.5 14 GLN B C 1
ATOM 1516 O O . GLN B 1 14 ? 12.117 -10.016 -17.188 1 95.5 14 GLN B O 1
ATOM 1521 N N . PRO B 1 15 ? 10.164 -8.969 -17.391 1 91.94 15 PRO B N 1
ATOM 1522 C CA . PRO B 1 15 ? 10.766 -7.672 -17.062 1 91.94 15 PRO B CA 1
ATOM 1523 C C . PRO B 1 15 ? 11.359 -7.645 -15.648 1 91.94 15 PRO B C 1
ATOM 1525 O O . PRO B 1 15 ? 12.359 -6.961 -15.414 1 91.94 15 PRO B O 1
ATOM 1528 N N . TYR B 1 16 ? 10.82 -8.375 -14.758 1 91.25 16 TYR B N 1
ATOM 1529 C CA . TYR B 1 16 ? 11.273 -8.336 -13.367 1 91.25 16 TYR B CA 1
ATOM 1530 C C . TYR B 1 16 ? 12.617 -9.031 -13.211 1 91.25 16 TYR B C 1
ATOM 1532 O O . TYR B 1 16 ? 13.383 -8.719 -12.297 1 91.25 16 TYR B O 1
ATOM 1540 N N . SER B 1 17 ? 12.938 -9.93 -14.039 1 92.06 17 SER B N 1
ATOM 1541 C CA . SER B 1 17 ? 14.195 -10.648 -13.93 1 92.06 17 SER B CA 1
ATOM 1542 C C . SER B 1 17 ? 15.133 -10.297 -15.078 1 92.06 17 SER B C 1
ATOM 1544 O O . SER B 1 17 ? 16.328 -10.594 -15.023 1 92.06 17 SER B O 1
ATOM 1546 N N . GLY B 1 18 ? 14.562 -9.703 -16.156 1 92.19 18 GLY B N 1
ATOM 1547 C CA . GLY B 1 18 ? 15.352 -9.352 -17.328 1 92.19 18 GLY B CA 1
ATOM 1548 C C . GLY B 1 18 ? 15.594 -10.523 -18.25 1 92.19 18 GLY B C 1
ATOM 1549 O O . GLY B 1 18 ? 16.359 -10.422 -19.219 1 92.19 18 GLY B O 1
ATOM 1550 N N . LEU B 1 19 ? 14.961 -11.625 -18.047 1 95.38 19 LEU B N 1
ATOM 1551 C CA . LEU B 1 19 ? 15.188 -12.828 -18.844 1 95.38 19 LEU B CA 1
ATOM 1552 C C . LEU B 1 19 ? 14.195 -12.914 -20 1 95.38 19 LEU B C 1
ATOM 1554 O O . LEU B 1 19 ? 13.07 -12.414 -19.891 1 95.38 19 LEU B O 1
ATOM 1558 N N . SER B 1 20 ? 14.633 -13.477 -21.078 1 97.62 20 SER B N 1
ATOM 1559 C CA . SER B 1 20 ? 13.812 -13.953 -22.188 1 97.62 20 SER B CA 1
ATOM 1560 C C . SER B 1 20 ? 13.922 -15.461 -22.359 1 97.62 20 SER B C 1
ATOM 1562 O O . SER B 1 20 ? 15.023 -16 -22.422 1 97.62 20 SER B O 1
ATOM 1564 N N . LEU B 1 21 ? 12.805 -16.094 -22.406 1 98.25 21 LEU B N 1
ATOM 1565 C CA . LEU B 1 21 ? 12.844 -17.562 -22.328 1 98.25 21 LEU B CA 1
ATOM 1566 C C . LEU B 1 21 ? 12.109 -18.172 -23.516 1 98.25 21 LEU B C 1
ATOM 1568 O O . LEU B 1 21 ? 11.07 -17.672 -23.938 1 98.25 21 LEU B O 1
ATOM 1572 N N . CYS B 1 22 ? 12.75 -19.25 -24.016 1 98.44 22 CYS B N 1
ATOM 1573 C CA . CYS B 1 22 ? 12.047 -20.031 -25.016 1 98.44 22 CYS B CA 1
ATOM 1574 C C . CYS B 1 22 ? 10.898 -20.812 -24.391 1 98.44 22 CYS B C 1
ATOM 1576 O O . CYS B 1 22 ? 10.711 -20.781 -23.172 1 98.44 22 CYS B O 1
ATOM 1578 N N . GLU B 1 23 ? 10.148 -21.5 -25.188 1 97.75 23 GLU B N 1
ATOM 1579 C CA . GLU B 1 23 ? 8.961 -22.219 -24.734 1 97.75 23 GLU B CA 1
ATOM 1580 C C . GLU B 1 23 ? 9.305 -23.219 -23.641 1 97.75 23 GLU B C 1
ATOM 1582 O O . GLU B 1 23 ? 8.633 -23.281 -22.609 1 97.75 23 GLU B O 1
ATOM 1587 N N . LEU B 1 24 ? 10.328 -24 -23.875 1 97.62 24 LEU B N 1
ATOM 1588 C CA . LEU B 1 24 ? 10.719 -25.062 -22.938 1 97.62 24 LEU B CA 1
ATOM 1589 C C . LEU B 1 24 ? 11.203 -24.469 -21.625 1 97.62 24 LEU B C 1
ATOM 1591 O O . LEU B 1 24 ? 10.773 -24.891 -20.547 1 97.62 24 LEU B O 1
ATOM 1595 N N . HIS B 1 25 ? 12.023 -23.484 -21.703 1 98.31 25 HIS B N 1
ATOM 1596 C CA . HIS B 1 25 ? 12.617 -22.922 -20.484 1 98.31 25 HIS B CA 1
ATOM 1597 C C . HIS B 1 25 ? 11.617 -22.047 -19.734 1 98.31 25 HIS B C 1
ATOM 1599 O O . HIS B 1 25 ? 11.688 -21.922 -18.516 1 98.31 25 HIS B O 1
ATOM 1605 N N . ALA B 1 26 ? 10.633 -21.453 -20.453 1 98.25 26 ALA B N 1
ATOM 1606 C CA . ALA B 1 26 ? 9.57 -20.703 -19.781 1 98.25 26 ALA B CA 1
ATOM 1607 C C . ALA B 1 26 ? 8.695 -21.641 -18.953 1 98.25 26 ALA B C 1
ATOM 1609 O O . ALA B 1 26 ? 8.406 -21.359 -17.781 1 98.25 26 ALA B O 1
ATOM 1610 N N . ALA B 1 27 ? 8.297 -22.734 -19.531 1 98.06 27 ALA B N 1
ATOM 1611 C CA . ALA B 1 27 ? 7.477 -23.719 -18.828 1 98.06 27 ALA B CA 1
ATOM 1612 C C . ALA B 1 27 ? 8.219 -24.266 -17.609 1 98.06 27 ALA B C 1
ATOM 1614 O O . ALA B 1 27 ? 7.637 -24.391 -16.531 1 98.06 27 ALA B O 1
ATOM 1615 N N . ALA B 1 28 ? 9.469 -24.531 -17.812 1 97.94 28 ALA B N 1
ATOM 1616 C CA . ALA B 1 28 ? 10.289 -25.062 -16.734 1 97.94 28 ALA B CA 1
ATOM 1617 C C . ALA B 1 28 ? 10.445 -24.047 -15.609 1 97.94 28 ALA B C 1
ATOM 1619 O O . ALA B 1 28 ? 10.438 -24.406 -14.43 1 97.94 28 ALA B O 1
ATOM 1620 N N . ASP B 1 29 ? 10.641 -22.828 -15.992 1 98.12 29 ASP B N 1
ATOM 1621 C CA . ASP B 1 29 ? 10.812 -21.766 -15.023 1 98.12 29 ASP B CA 1
ATOM 1622 C C . ASP B 1 29 ? 9.562 -21.578 -14.172 1 98.12 29 ASP B C 1
ATOM 1624 O O . ASP B 1 29 ? 9.648 -21.453 -12.945 1 98.12 29 ASP B O 1
ATOM 1628 N N . ILE B 1 30 ? 8.398 -21.578 -14.797 1 98.31 30 ILE B N 1
ATOM 1629 C CA . ILE B 1 30 ? 7.121 -21.438 -14.102 1 98.31 30 ILE B CA 1
ATOM 1630 C C . ILE B 1 30 ? 6.922 -22.578 -13.125 1 98.31 30 ILE B C 1
ATOM 1632 O O . ILE B 1 30 ? 6.586 -22.359 -11.961 1 98.31 30 ILE B O 1
ATOM 1636 N N . ALA B 1 31 ? 7.203 -23.766 -13.586 1 98.12 31 ALA B N 1
ATOM 1637 C CA . ALA B 1 31 ? 7.047 -24.938 -12.734 1 98.12 31 ALA B CA 1
ATOM 1638 C C . ALA B 1 31 ? 8.008 -24.891 -11.555 1 98.12 31 ALA B C 1
ATOM 1640 O O . ALA B 1 31 ? 7.633 -25.219 -10.422 1 98.12 31 ALA B O 1
ATOM 1641 N N . ALA B 1 32 ? 9.211 -24.516 -11.812 1 98.19 32 ALA B N 1
ATOM 1642 C CA . ALA B 1 32 ? 10.219 -24.453 -10.766 1 98.19 32 ALA B CA 1
ATOM 1643 C C . ALA B 1 32 ? 9.828 -23.438 -9.695 1 98.19 32 ALA B C 1
ATOM 1645 O O . ALA B 1 32 ? 9.969 -23.703 -8.492 1 98.19 32 ALA B O 1
ATOM 1646 N N . LYS B 1 33 ? 9.352 -22.344 -10.109 1 98.12 33 LYS B N 1
ATOM 1647 C CA . LYS B 1 33 ? 8.93 -21.297 -9.172 1 98.12 33 LYS B CA 1
ATOM 1648 C C . LYS B 1 33 ? 7.754 -21.781 -8.328 1 98.12 33 LYS B C 1
ATOM 1650 O O . LYS B 1 33 ? 7.719 -21.531 -7.117 1 98.12 33 LYS B O 1
ATOM 1655 N N . ALA B 1 34 ? 6.797 -22.375 -8.953 1 98.5 34 ALA B N 1
ATOM 1656 C CA . ALA B 1 34 ? 5.641 -22.906 -8.234 1 98.5 34 ALA B CA 1
ATOM 1657 C C . ALA B 1 34 ? 6.066 -23.938 -7.203 1 98.5 34 ALA B C 1
ATOM 1659 O O . ALA B 1 34 ? 5.602 -23.922 -6.059 1 98.5 34 ALA B O 1
ATOM 1660 N N . LYS B 1 35 ? 6.945 -24.812 -7.598 1 97.62 35 LYS B N 1
ATOM 1661 C CA . LYS B 1 35 ? 7.453 -25.828 -6.684 1 97.62 35 LYS B CA 1
ATOM 1662 C C . LYS B 1 35 ? 8.18 -25.203 -5.5 1 97.62 35 LYS B C 1
ATOM 1664 O O . LYS B 1 35 ? 8.008 -25.641 -4.359 1 97.62 35 LYS B O 1
ATOM 1669 N N . LYS B 1 36 ? 8.984 -24.297 -5.832 1 97.44 36 LYS B N 1
ATOM 1670 C CA . LYS B 1 36 ? 9.719 -23.594 -4.777 1 97.44 36 LYS B CA 1
ATOM 1671 C C . LYS B 1 36 ? 8.766 -22.969 -3.766 1 97.44 36 LYS B C 1
ATOM 1673 O O . LYS B 1 36 ? 9 -23.031 -2.559 1 97.44 36 LYS B O 1
ATOM 1678 N N . GLU B 1 37 ? 7.66 -22.328 -4.262 1 96.12 37 GLU B N 1
ATOM 1679 C CA . GLU B 1 37 ? 6.668 -21.734 -3.375 1 96.12 37 GLU B CA 1
ATOM 1680 C C . GLU B 1 37 ? 6.023 -22.781 -2.479 1 96.12 37 GLU B C 1
ATOM 1682 O O . GLU B 1 37 ? 5.832 -22.562 -1.282 1 96.12 37 GLU B O 1
ATOM 1687 N N . ILE B 1 38 ? 5.711 -23.906 -3.047 1 95.81 38 ILE B N 1
ATOM 1688 C CA . ILE B 1 38 ? 5.121 -25 -2.283 1 95.81 38 ILE B CA 1
ATOM 1689 C C . ILE B 1 38 ? 6.074 -25.438 -1.174 1 95.81 38 ILE B C 1
ATOM 1691 O O . ILE B 1 38 ? 5.672 -25.562 -0.016 1 95.81 38 ILE B O 1
ATOM 1695 N N . ARG B 1 39 ? 7.324 -25.625 -1.487 1 94.12 39 ARG B N 1
ATOM 1696 C CA . ARG B 1 39 ? 8.328 -26.047 -0.512 1 94.12 39 ARG B CA 1
ATOM 1697 C C . ARG B 1 39 ? 8.484 -25 0.593 1 94.12 39 ARG B C 1
ATOM 1699 O O . ARG B 1 39 ? 8.57 -25.344 1.772 1 94.12 39 ARG B O 1
ATOM 1706 N N . HIS B 1 40 ? 8.523 -23.781 0.184 1 91.75 40 HIS B N 1
ATOM 1707 C CA . HIS B 1 40 ? 8.672 -22.672 1.129 1 91.75 40 HIS B CA 1
ATOM 1708 C C . HIS B 1 40 ? 7.52 -22.641 2.129 1 91.75 40 HIS B C 1
ATOM 1710 O O . HIS B 1 40 ? 7.699 -22.234 3.275 1 91.75 40 HIS B O 1
ATOM 1716 N N . ARG B 1 41 ? 6.398 -23.141 1.72 1 91.56 41 ARG B N 1
ATOM 1717 C CA . ARG B 1 41 ? 5.211 -23.062 2.564 1 91.56 41 ARG B CA 1
ATOM 1718 C C . ARG B 1 41 ? 4.988 -24.375 3.311 1 91.56 41 ARG B C 1
ATOM 1720 O O . ARG B 1 41 ? 3.908 -24.609 3.863 1 91.56 41 ARG B O 1
ATOM 1727 N N . GLY B 1 42 ? 5.93 -25.281 3.285 1 89.62 42 GLY B N 1
ATOM 1728 C CA . GLY B 1 42 ? 5.875 -26.469 4.113 1 89.62 42 GLY B CA 1
ATOM 1729 C C . GLY B 1 42 ? 5.777 -27.75 3.307 1 89.62 42 GLY B C 1
ATOM 1730 O O . GLY B 1 42 ? 5.965 -28.844 3.846 1 89.62 42 GLY B O 1
ATOM 1731 N N . GLY B 1 43 ? 5.453 -27.531 2.018 1 92.12 43 GLY B N 1
ATOM 1732 C CA . GLY B 1 43 ? 5.398 -28.703 1.153 1 92.12 43 GLY B CA 1
ATOM 1733 C C . GLY B 1 43 ? 4.227 -29.625 1.459 1 92.12 43 GLY B C 1
ATOM 1734 O O . GLY B 1 43 ? 3.188 -29.156 1.943 1 92.12 43 GLY B O 1
ATOM 1735 N N . PHE B 1 44 ? 4.418 -30.906 0.927 1 93.75 44 PHE B N 1
ATOM 1736 C CA . PHE B 1 44 ? 3.393 -31.938 1.11 1 93.75 44 PHE B CA 1
ATOM 1737 C C . PHE B 1 44 ? 3.939 -33.125 1.9 1 93.75 44 PHE B C 1
ATOM 1739 O O . PHE B 1 44 ? 4.379 -34.094 1.317 1 93.75 44 PHE B O 1
ATOM 1746 N N . PRO B 1 45 ? 3.844 -33.094 3.18 1 91.81 45 PRO B N 1
ATOM 1747 C CA . PRO B 1 45 ? 4.273 -34.25 3.945 1 91.81 45 PRO B CA 1
ATOM 1748 C C . PRO B 1 45 ? 3.547 -35.531 3.523 1 91.81 45 PRO B C 1
ATOM 1750 O O . PRO B 1 45 ? 2.428 -35.469 3.008 1 91.81 45 PRO B O 1
ATOM 1753 N N . SER B 1 46 ? 4.234 -36.625 3.861 1 93.56 46 SER B N 1
ATOM 1754 C CA . SER B 1 46 ? 3.648 -37.906 3.508 1 93.56 46 SER B CA 1
ATOM 1755 C C . SER B 1 46 ? 2.287 -38.094 4.172 1 93.56 46 SER B C 1
ATOM 1757 O O . SER B 1 46 ? 2.113 -37.781 5.348 1 93.56 46 SER B O 1
ATOM 1759 N N . GLY B 1 47 ? 1.342 -38.5 3.371 1 93.88 47 GLY B N 1
ATOM 1760 C CA . GLY B 1 47 ? 0.013 -38.781 3.889 1 93.88 47 GLY B CA 1
ATOM 1761 C C . GLY B 1 47 ? -0.879 -37.562 3.945 1 93.88 47 GLY B C 1
ATOM 1762 O O . GLY B 1 47 ? -2.01 -37.625 4.434 1 93.88 47 GLY B O 1
ATOM 1763 N N . SER B 1 48 ? -0.377 -36.531 3.457 1 94.44 48 SER B N 1
ATOM 1764 C CA . SER B 1 48 ? -1.148 -35.312 3.516 1 94.44 48 SER B CA 1
ATOM 1765 C C . SER B 1 48 ? -2.414 -35.406 2.67 1 94.44 48 SER B C 1
ATOM 1767 O O . SER B 1 48 ? -2.402 -36 1.591 1 94.44 48 SER B O 1
ATOM 1769 N N . LYS B 1 49 ? -3.443 -34.781 3.197 1 96.5 49 LYS B N 1
ATOM 1770 C CA . LYS B 1 49 ? -4.691 -34.594 2.459 1 96.5 49 LYS B CA 1
ATOM 1771 C C . LYS B 1 49 ? -4.738 -33.219 1.796 1 96.5 49 LYS B C 1
ATOM 1773 O O . LYS B 1 49 ? -4.637 -32.219 2.473 1 96.5 49 LYS B O 1
ATOM 1778 N N . LEU B 1 50 ? -4.938 -33.281 0.485 1 96.44 50 LEU B N 1
ATOM 1779 C CA . LEU B 1 50 ? -4.887 -32.031 -0.287 1 96.44 50 LEU B CA 1
ATOM 1780 C C . LEU B 1 50 ? -6.27 -31.688 -0.819 1 96.44 50 LEU B C 1
ATOM 1782 O O . LEU B 1 50 ? -7.02 -32.562 -1.263 1 96.44 50 LEU B O 1
ATOM 1786 N N . PHE B 1 51 ? -6.613 -30.453 -0.659 1 96.5 51 PHE B N 1
ATOM 1787 C CA . PHE B 1 51 ? -7.781 -29.906 -1.328 1 96.5 51 PHE B CA 1
ATOM 1788 C C . PHE B 1 51 ? -7.375 -28.828 -2.336 1 96.5 51 PHE B C 1
ATOM 1790 O O . PHE B 1 51 ? -6.551 -27.969 -2.031 1 96.5 51 PHE B O 1
ATOM 1797 N N . VAL B 1 52 ? -7.871 -28.922 -3.543 1 96.25 52 VAL B N 1
ATOM 1798 C CA . VAL B 1 52 ? -7.566 -27.938 -4.578 1 96.25 52 VAL B CA 1
ATOM 1799 C C . VAL B 1 52 ? -8.789 -27.047 -4.824 1 96.25 52 VAL B C 1
ATOM 1801 O O . VAL B 1 52 ? -9.844 -27.547 -5.23 1 96.25 52 VAL B O 1
ATOM 1804 N N . GLU B 1 53 ? -8.555 -25.766 -4.547 1 95.19 53 GLU B N 1
ATOM 1805 C CA . GLU B 1 53 ? -9.617 -24.797 -4.836 1 95.19 53 GLU B CA 1
ATOM 1806 C C . GLU B 1 53 ? -9.766 -24.578 -6.336 1 95.19 53 GLU B C 1
ATOM 1808 O O . GLU B 1 53 ? -8.773 -24.516 -7.062 1 95.19 53 GLU B O 1
ATOM 1813 N N . GLU B 1 54 ? -11.055 -24.469 -6.684 1 91 54 GLU B N 1
ATOM 1814 C CA . GLU B 1 54 ? -11.328 -24.266 -8.102 1 91 54 GLU B CA 1
ATOM 1815 C C . GLU B 1 54 ? -12.109 -22.969 -8.328 1 91 54 GLU B C 1
ATOM 1817 O O . GLU B 1 54 ? -13.031 -22.656 -7.578 1 91 54 GLU B O 1
ATOM 1822 N N . ASP B 1 55 ? -11.57 -22.141 -9.328 1 87.31 55 ASP B N 1
ATOM 1823 C CA . ASP B 1 55 ? -12.32 -20.938 -9.648 1 87.31 55 ASP B CA 1
ATOM 1824 C C . ASP B 1 55 ? -12.75 -20.938 -11.117 1 87.31 55 ASP B C 1
ATOM 1826 O O . ASP B 1 55 ? -13.195 -19.906 -11.641 1 87.31 55 ASP B O 1
ATOM 1830 N N . ARG B 1 56 ? -12.625 -21.984 -11.867 1 86.25 56 ARG B N 1
ATOM 1831 C CA . ARG B 1 56 ? -13.062 -22.266 -13.234 1 86.25 56 ARG B CA 1
ATOM 1832 C C . ARG B 1 56 ? -12.414 -21.312 -14.227 1 86.25 56 ARG B C 1
ATOM 1834 O O . ARG B 1 56 ? -13.023 -20.953 -15.234 1 86.25 56 ARG B O 1
ATOM 1841 N N . THR B 1 57 ? -11.344 -20.734 -13.891 1 92.81 57 THR B N 1
ATOM 1842 C CA . THR B 1 57 ? -10.57 -19.844 -14.758 1 92.81 57 THR B CA 1
ATOM 1843 C C . THR B 1 57 ? -9.289 -20.531 -15.219 1 92.81 57 THR B C 1
ATOM 1845 O O . THR B 1 57 ? -9.039 -21.688 -14.891 1 92.81 57 THR B O 1
ATOM 1848 N N . PHE B 1 58 ? -8.555 -19.797 -16.016 1 95.94 58 PHE B N 1
ATOM 1849 C CA . PHE B 1 58 ? -7.285 -20.312 -16.5 1 95.94 58 PHE B CA 1
ATOM 1850 C C . PHE B 1 58 ? -6.367 -20.656 -15.336 1 95.94 58 PHE B C 1
ATOM 1852 O O . PHE B 1 58 ? -5.527 -21.547 -15.438 1 95.94 58 PHE B O 1
ATOM 1859 N N . ARG B 1 59 ? -6.539 -20.016 -14.227 1 96.31 59 ARG B N 1
ATOM 1860 C CA . ARG B 1 59 ? -5.691 -20.234 -13.062 1 96.31 59 ARG B CA 1
ATOM 1861 C C . ARG B 1 59 ? -5.871 -21.641 -12.508 1 96.31 59 ARG B C 1
ATOM 1863 O O . ARG B 1 59 ? -4.895 -22.359 -12.297 1 96.31 59 ARG B O 1
ATOM 1870 N N . SER B 1 60 ? -7.16 -21.938 -12.336 1 96.06 60 SER B N 1
ATOM 1871 C CA . SER B 1 60 ? -7.461 -23.281 -11.82 1 96.06 60 SER B CA 1
ATOM 1872 C C . SER B 1 60 ? -7.035 -24.359 -12.805 1 96.06 60 SER B C 1
ATOM 1874 O O . SER B 1 60 ? -6.531 -25.406 -12.406 1 96.06 60 SER B O 1
ATOM 1876 N N . PHE B 1 61 ? -7.238 -24.109 -14.07 1 96.81 61 PHE B N 1
ATOM 1877 C CA . PHE B 1 61 ? -6.797 -25.031 -15.102 1 96.81 61 PHE B CA 1
ATOM 1878 C C . PHE B 1 61 ? -5.293 -25.266 -15.023 1 96.81 61 PHE B C 1
ATOM 1880 O O . PHE B 1 61 ? -4.832 -26.406 -14.977 1 96.81 61 PHE B O 1
ATOM 1887 N N . ALA B 1 62 ? -4.551 -24.188 -14.953 1 97.94 62 ALA B N 1
ATOM 1888 C CA . ALA B 1 62 ? -3.094 -24.266 -14.875 1 97.94 62 ALA B CA 1
ATOM 1889 C C . ALA B 1 62 ? -2.648 -25.016 -13.625 1 97.94 62 ALA B C 1
ATOM 1891 O O . ALA B 1 62 ? -1.727 -25.828 -13.688 1 97.94 62 ALA B O 1
ATOM 1892 N N . LEU B 1 63 ? -3.32 -24.75 -12.539 1 98.06 63 LEU B N 1
ATOM 1893 C CA . LEU B 1 63 ? -2.953 -25.391 -11.273 1 98.06 63 LEU B CA 1
ATOM 1894 C C . LEU B 1 63 ? -3.162 -26.906 -11.352 1 98.06 63 LEU B C 1
ATOM 1896 O O . LEU B 1 63 ? -2.312 -27.672 -10.898 1 98.06 63 LEU B O 1
ATOM 1900 N N . ARG B 1 64 ? -4.23 -27.312 -11.914 1 96.56 64 ARG B N 1
ATOM 1901 C CA . ARG B 1 64 ? -4.52 -28.734 -12.055 1 96.56 64 ARG B CA 1
ATOM 1902 C C . ARG B 1 64 ? -3.453 -29.422 -12.898 1 96.56 64 ARG B C 1
ATOM 1904 O O . ARG B 1 64 ? -2.959 -30.484 -12.539 1 96.56 64 ARG B O 1
ATOM 1911 N N . ILE B 1 65 ? -3.096 -28.781 -14.008 1 97 65 ILE B N 1
ATOM 1912 C CA . ILE B 1 65 ? -2.088 -29.359 -14.898 1 97 65 ILE B CA 1
ATOM 1913 C C . ILE B 1 65 ? -0.75 -29.453 -14.172 1 97 65 ILE B C 1
ATOM 1915 O O . ILE B 1 65 ? -0.083 -30.484 -14.219 1 97 65 ILE B O 1
ATOM 1919 N N . PHE B 1 66 ? -0.429 -28.422 -13.531 1 97.75 66 PHE B N 1
ATOM 1920 C CA . PHE B 1 66 ? 0.833 -28.344 -12.805 1 97.75 66 PHE B CA 1
ATOM 1921 C C . PHE B 1 66 ? 0.903 -29.422 -11.734 1 97.75 66 PHE B C 1
ATOM 1923 O O . PHE B 1 66 ? 1.902 -30.141 -11.633 1 97.75 66 PHE B O 1
ATOM 1930 N N . LEU B 1 67 ? -0.184 -29.547 -10.953 1 96.81 67 LEU B N 1
ATOM 1931 C CA . LEU B 1 67 ? -0.208 -30.516 -9.859 1 96.81 67 LEU B CA 1
ATOM 1932 C C . LEU B 1 67 ? -0.174 -31.938 -10.398 1 96.81 67 LEU B C 1
ATOM 1934 O O . LEU B 1 67 ? 0.477 -32.812 -9.812 1 96.81 67 LEU B O 1
ATOM 1938 N N . ALA B 1 68 ? -0.885 -32.156 -11.477 1 95.5 68 ALA B N 1
ATOM 1939 C CA . ALA B 1 68 ? -0.879 -33.469 -12.094 1 95.5 68 ALA B CA 1
ATOM 1940 C C . ALA B 1 68 ? 0.539 -33.906 -12.469 1 95.5 68 ALA B C 1
ATOM 1942 O O . ALA B 1 68 ? 0.932 -35.062 -12.227 1 95.5 68 ALA B O 1
ATOM 1943 N N . ASP B 1 69 ? 1.259 -32.969 -12.977 1 95.12 69 ASP B N 1
ATOM 1944 C CA . ASP B 1 69 ? 2.629 -33.25 -13.391 1 95.12 69 ASP B CA 1
ATOM 1945 C C . ASP B 1 69 ? 3.545 -33.438 -12.18 1 95.12 69 ASP B C 1
ATOM 1947 O O . ASP B 1 69 ? 4.297 -34.406 -12.094 1 95.12 69 ASP B O 1
ATOM 1951 N N . MET B 1 70 ? 3.434 -32.562 -11.266 1 94.31 70 MET B N 1
ATOM 1952 C CA . MET B 1 70 ? 4.324 -32.531 -10.109 1 94.31 70 MET B CA 1
ATOM 1953 C C . MET B 1 70 ? 4.09 -33.75 -9.219 1 94.31 70 MET B C 1
ATOM 1955 O O . MET B 1 70 ? 5.039 -34.312 -8.648 1 94.31 70 MET B O 1
ATOM 1959 N N . LEU B 1 71 ? 2.861 -34.188 -9.102 1 93.31 71 LEU B N 1
ATOM 1960 C CA . LEU B 1 71 ? 2.523 -35.219 -8.102 1 93.31 71 LEU B CA 1
ATOM 1961 C C . LEU B 1 71 ? 2.318 -36.562 -8.766 1 93.31 71 LEU B C 1
ATOM 1963 O O . LEU B 1 71 ? 1.845 -37.5 -8.117 1 93.31 71 LEU B O 1
ATOM 1967 N N . SER B 1 72 ? 2.67 -36.656 -9.977 1 90.88 72 SER B N 1
ATOM 1968 C CA . SER B 1 72 ? 2.42 -37.875 -10.742 1 90.88 72 SER B CA 1
ATOM 1969 C C . SER B 1 72 ? 3.082 -39.062 -10.086 1 90.88 72 SER B C 1
ATOM 1971 O O . SER B 1 72 ? 2.541 -40.188 -10.117 1 90.88 72 SER B O 1
ATOM 1973 N N . ALA B 1 73 ? 4.168 -38.875 -9.383 1 90 73 ALA B N 1
ATOM 1974 C CA . ALA B 1 73 ? 4.91 -40 -8.797 1 90 73 ALA B CA 1
ATOM 1975 C C . ALA B 1 73 ? 4.559 -40.156 -7.32 1 90 73 ALA B C 1
ATOM 1977 O O . ALA B 1 73 ? 5.031 -41.094 -6.676 1 90 73 ALA B O 1
ATOM 1978 N N . ARG B 1 74 ? 3.734 -39.312 -6.859 1 91.19 74 ARG B N 1
ATOM 1979 C CA . ARG B 1 74 ? 3.381 -39.375 -5.445 1 91.19 74 ARG B CA 1
ATOM 1980 C C . ARG B 1 74 ? 2.125 -40.219 -5.223 1 91.19 74 ARG B C 1
ATOM 1982 O O . ARG B 1 74 ? 1.026 -39.812 -5.605 1 91.19 74 ARG B O 1
ATOM 1989 N N . THR B 1 75 ? 2.266 -41.344 -4.508 1 89.19 75 THR B N 1
ATOM 1990 C CA . THR B 1 75 ? 1.131 -42.219 -4.246 1 89.19 75 THR B CA 1
ATOM 1991 C C . THR B 1 75 ? 0.67 -42.094 -2.797 1 89.19 75 THR B C 1
ATOM 1993 O O . THR B 1 75 ? -0.349 -42.656 -2.41 1 89.19 75 THR B O 1
ATOM 1996 N N . ASP B 1 76 ? 1.33 -41.312 -2.037 1 93.81 76 ASP B N 1
ATOM 1997 C CA . ASP B 1 76 ? 1.074 -41.219 -0.604 1 93.81 76 ASP B CA 1
ATOM 1998 C C . ASP B 1 76 ? 0.136 -40.062 -0.294 1 93.81 76 ASP B C 1
ATOM 2000 O O . ASP B 1 76 ? -0.304 -39.906 0.846 1 93.81 76 ASP B O 1
ATOM 2004 N N . LEU B 1 77 ? -0.205 -39.312 -1.301 1 94 77 LEU B N 1
ATOM 2005 C CA . LEU B 1 77 ? -1.049 -38.156 -1.097 1 94 77 LEU B CA 1
ATOM 2006 C C . LEU B 1 77 ? -2.5 -38.469 -1.444 1 94 77 LEU B C 1
ATOM 2008 O O . LEU B 1 77 ? -2.773 -39.281 -2.314 1 94 77 LEU B O 1
ATOM 2012 N N . LEU B 1 78 ? -3.414 -37.781 -0.733 1 93.75 78 LEU B N 1
ATOM 2013 C CA . LEU B 1 78 ? -4.84 -37.969 -0.979 1 93.75 78 LEU B CA 1
ATOM 2014 C C . LEU B 1 78 ? -5.5 -36.656 -1.341 1 93.75 78 LEU B C 1
ATOM 2016 O O . LEU B 1 78 ? -5.254 -35.625 -0.689 1 93.75 78 LEU B O 1
ATOM 2020 N N . PHE B 1 79 ? -6.246 -36.688 -2.359 1 94.69 79 PHE B N 1
ATOM 2021 C CA . PHE B 1 79 ? -7.051 -35.531 -2.701 1 94.69 79 PHE B CA 1
ATOM 2022 C C . PHE B 1 79 ? -8.445 -35.625 -2.104 1 94.69 79 PHE B C 1
ATOM 2024 O O . PHE B 1 79 ? -9.133 -36.656 -2.283 1 94.69 79 PHE B O 1
ATOM 2031 N N . VAL B 1 80 ? -8.82 -34.625 -1.442 1 96.19 80 VAL B N 1
ATOM 2032 C CA . VAL B 1 80 ? -10.125 -34.656 -0.788 1 96.19 80 VAL B CA 1
ATOM 2033 C C . VAL B 1 80 ? -11.062 -33.625 -1.448 1 96.19 80 VAL B C 1
ATOM 2035 O O . VAL B 1 80 ? -10.609 -32.688 -2.092 1 96.19 80 VAL B O 1
ATOM 2038 N N . LYS B 1 81 ? -12.383 -33.844 -1.224 1 94.06 81 LYS B N 1
ATOM 2039 C CA . LYS B 1 81 ? -13.383 -33 -1.879 1 94.06 81 LYS B CA 1
ATOM 2040 C C . LYS B 1 81 ? -13.852 -31.875 -0.955 1 94.06 81 LYS B C 1
ATOM 2042 O O . LYS B 1 81 ? -14.43 -30.891 -1.412 1 94.06 81 LYS B O 1
ATOM 2047 N N . ASP B 1 82 ? -13.633 -32.031 0.31 1 94.56 82 ASP B N 1
ATOM 2048 C CA . ASP B 1 82 ? -14.047 -31.031 1.3 1 94.56 82 ASP B CA 1
ATOM 2049 C C . ASP B 1 82 ? -12.844 -30.359 1.949 1 94.56 82 ASP B C 1
ATOM 2051 O O . ASP B 1 82 ? -12 -31.031 2.549 1 94.56 82 ASP B O 1
ATOM 2055 N N . PRO B 1 83 ? -12.812 -29.078 1.78 1 93 83 PRO B N 1
ATOM 2056 C CA . PRO B 1 83 ? -11.68 -28.375 2.391 1 93 83 PRO B CA 1
ATOM 2057 C C . PRO B 1 83 ? -11.562 -28.641 3.889 1 93 83 PRO B C 1
ATOM 2059 O O . PRO B 1 83 ? -10.461 -28.609 4.441 1 93 83 PRO B O 1
ATOM 2062 N N . LYS B 1 84 ? -12.578 -28.938 4.566 1 93.06 84 LYS B N 1
ATOM 2063 C CA . LYS B 1 84 ? -12.555 -29.203 6.004 1 93.06 84 LYS B CA 1
ATOM 2064 C C . LYS B 1 84 ? -11.734 -30.438 6.324 1 93.06 84 LYS B C 1
ATOM 2066 O O . LYS B 1 84 ? -11.203 -30.578 7.426 1 93.06 84 LYS B O 1
ATOM 2071 N N . ASP B 1 85 ? -11.562 -31.297 5.395 1 94.5 85 ASP B N 1
ATOM 2072 C CA . ASP B 1 85 ? -10.859 -32.562 5.598 1 94.5 85 ASP B CA 1
ATOM 2073 C C . ASP B 1 85 ? -9.398 -32.438 5.164 1 94.5 85 ASP B C 1
ATOM 2075 O O . ASP B 1 85 ? -8.633 -33.406 5.289 1 94.5 85 ASP B O 1
ATOM 2079 N N . ALA B 1 86 ? -9.039 -31.281 4.695 1 95.31 86 ALA B N 1
ATOM 2080 C CA . ALA B 1 86 ? -7.723 -31.156 4.078 1 95.31 86 ALA B CA 1
ATOM 2081 C C . ALA B 1 86 ? -6.688 -30.672 5.094 1 95.31 86 ALA B C 1
ATOM 2083 O O . ALA B 1 86 ? -7 -29.891 5.988 1 95.31 86 ALA B O 1
ATOM 2084 N N . ASP B 1 87 ? -5.469 -31.234 4.902 1 94.12 87 ASP B N 1
ATOM 2085 C CA . ASP B 1 87 ? -4.32 -30.719 5.637 1 94.12 87 ASP B CA 1
ATOM 2086 C C . ASP B 1 87 ? -3.729 -29.484 4.938 1 94.12 87 ASP B C 1
ATOM 2088 O O . ASP B 1 87 ? -3.178 -28.594 5.59 1 94.12 87 ASP B O 1
ATOM 2092 N N . VAL B 1 88 ? -3.871 -29.516 3.598 1 94.44 88 VAL B N 1
ATOM 2093 C CA . VAL B 1 88 ? -3.354 -28.438 2.771 1 94.44 88 VAL B CA 1
ATOM 2094 C C . VAL B 1 88 ? -4.41 -28.016 1.755 1 94.44 88 VAL B C 1
ATOM 2096 O O . VAL B 1 88 ? -5 -28.844 1.075 1 94.44 88 VAL B O 1
ATOM 2099 N N . ILE B 1 89 ? -4.664 -26.75 1.733 1 95 89 ILE B N 1
ATOM 2100 C CA . ILE B 1 89 ? -5.555 -26.188 0.725 1 95 89 ILE B CA 1
ATOM 2101 C C . ILE B 1 89 ? -4.742 -25.453 -0.338 1 95 89 ILE B C 1
ATOM 2103 O O . ILE B 1 89 ? -3.977 -24.531 -0.021 1 95 89 ILE B O 1
ATOM 2107 N N . LEU B 1 90 ? -4.891 -25.875 -1.596 1 96.19 90 LEU B N 1
ATOM 2108 C CA . LEU B 1 90 ? -4.184 -25.266 -2.719 1 96.19 90 LEU B CA 1
ATOM 2109 C C . LEU B 1 90 ? -5.082 -24.266 -3.445 1 96.19 90 LEU B C 1
ATOM 2111 O O . LEU B 1 90 ? -6.191 -24.609 -3.861 1 96.19 90 LEU B O 1
ATOM 2115 N N . GLU B 1 91 ? -4.562 -23.047 -3.566 1 96.06 91 GLU B N 1
ATOM 2116 C CA . GLU B 1 91 ? -5.312 -21.984 -4.223 1 96.06 91 GLU B CA 1
ATOM 2117 C C . GLU B 1 91 ? -4.66 -21.578 -5.539 1 96.06 91 GLU B C 1
ATOM 2119 O O . GLU B 1 91 ? -3.432 -21.516 -5.637 1 96.06 91 GLU B O 1
ATOM 2124 N N . PRO B 1 92 ? -5.469 -21.219 -6.473 1 96.88 92 PRO B N 1
ATOM 2125 C CA . PRO B 1 92 ? -4.914 -20.953 -7.801 1 96.88 92 PRO B CA 1
ATOM 2126 C C . PRO B 1 92 ? -4.484 -19.5 -7.977 1 96.88 92 PRO B C 1
ATOM 2128 O O . PRO B 1 92 ? -4.047 -19.109 -9.062 1 96.88 92 PRO B O 1
ATOM 2131 N N . SER B 1 93 ? -4.445 -18.672 -6.961 1 96.06 93 SER B N 1
ATOM 2132 C CA . SER B 1 93 ? -4.168 -17.234 -7.062 1 96.06 93 SER B CA 1
ATOM 2133 C C . SER B 1 93 ? -2.758 -16.984 -7.582 1 96.06 93 SER B C 1
ATOM 2135 O O . SER B 1 93 ? -1.818 -17.703 -7.215 1 96.06 93 SER B O 1
ATOM 2137 N N . THR B 1 94 ? -2.658 -15.969 -8.383 1 96.81 94 THR B N 1
ATOM 2138 C CA . THR B 1 94 ? -1.39 -15.578 -8.984 1 96.81 94 THR B CA 1
ATOM 2139 C C . THR B 1 94 ? -0.733 -14.453 -8.195 1 96.81 94 THR B C 1
ATOM 2141 O O . THR B 1 94 ? -1.282 -13.984 -7.195 1 96.81 94 THR B O 1
ATOM 2144 N N . LEU B 1 95 ? 0.426 -14.07 -8.68 1 96.5 95 LEU B N 1
ATOM 2145 C CA . LEU B 1 95 ? 1.144 -12.945 -8.086 1 96.5 95 LEU B CA 1
ATOM 2146 C C . LEU B 1 95 ? 0.306 -11.672 -8.156 1 96.5 95 LEU B C 1
ATOM 2148 O O . LEU B 1 95 ? 0.242 -10.914 -7.18 1 96.5 95 LEU B O 1
ATOM 2152 N N . ASP B 1 96 ? -0.309 -11.469 -9.312 1 95.44 96 ASP B N 1
ATOM 2153 C CA . ASP B 1 96 ? -1.127 -10.273 -9.492 1 95.44 96 ASP B CA 1
ATOM 2154 C C . ASP B 1 96 ? -2.311 -10.266 -8.531 1 95.44 96 ASP B C 1
ATOM 2156 O O . ASP B 1 96 ? -2.656 -9.219 -7.973 1 95.44 96 ASP B O 1
ATOM 2160 N N . ASP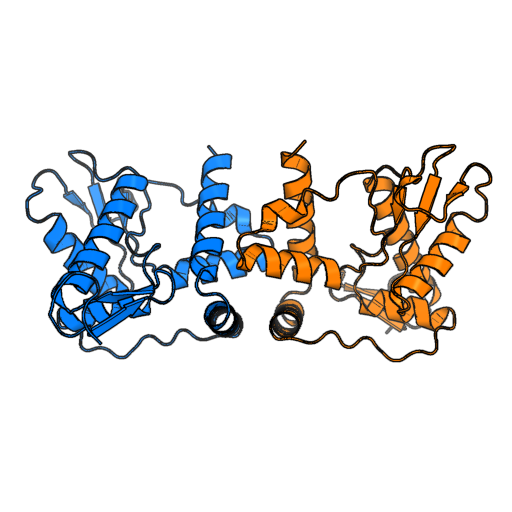 B 1 97 ? -2.912 -11.391 -8.352 1 94.5 97 ASP B N 1
ATOM 2161 C CA . ASP B 1 97 ? -4.027 -11.516 -7.418 1 94.5 97 ASP B CA 1
ATOM 2162 C C . ASP B 1 97 ? -3.598 -11.156 -5.996 1 94.5 97 ASP B C 1
ATOM 2164 O O . ASP B 1 97 ? -4.289 -10.414 -5.301 1 94.5 97 ASP B O 1
ATOM 2168 N N . THR B 1 98 ? -2.527 -11.734 -5.617 1 94.25 98 THR B N 1
ATOM 2169 C CA . THR B 1 98 ? -2.012 -11.508 -4.27 1 94.25 98 THR B CA 1
ATOM 2170 C C . THR B 1 98 ? -1.64 -10.047 -4.066 1 94.25 98 THR B C 1
ATOM 2172 O O . THR B 1 98 ? -2.008 -9.438 -3.061 1 94.25 98 THR B O 1
ATOM 2175 N N . ALA B 1 99 ? -0.929 -9.5 -5.039 1 95.5 99 ALA B N 1
ATOM 2176 C CA . ALA B 1 99 ? -0.508 -8.109 -4.949 1 95.5 99 ALA B CA 1
ATOM 2177 C C . ALA B 1 99 ? -1.713 -7.18 -4.828 1 95.5 99 ALA B C 1
ATOM 2179 O O . ALA B 1 99 ? -1.701 -6.238 -4.031 1 95.5 99 ALA B O 1
ATOM 2180 N N . LEU B 1 100 ? -2.715 -7.414 -5.668 1 95.12 100 LEU B N 1
ATOM 2181 C CA . LEU B 1 100 ? -3.926 -6.602 -5.645 1 95.12 100 LEU B CA 1
ATOM 2182 C C . LEU B 1 100 ? -4.613 -6.688 -4.281 1 95.12 100 LEU B C 1
ATOM 2184 O O . LEU B 1 100 ? -5.023 -5.668 -3.727 1 95.12 100 LEU B O 1
ATOM 2188 N N . LEU B 1 101 ? -4.699 -7.891 -3.779 1 93.69 101 LEU B N 1
ATOM 2189 C CA . LEU B 1 101 ? -5.309 -8.102 -2.469 1 93.69 101 LEU B CA 1
ATOM 2190 C C . LEU B 1 101 ? -4.543 -7.344 -1.388 1 93.69 101 LEU B C 1
ATOM 2192 O O . LEU B 1 101 ? -5.148 -6.695 -0.532 1 93.69 101 LEU B O 1
ATOM 2196 N N . VAL B 1 102 ? -3.232 -7.402 -1.409 1 94 102 VAL B N 1
ATOM 2197 C CA . VAL B 1 102 ? -2.396 -6.73 -0.418 1 94 102 VAL B CA 1
ATOM 2198 C C . VAL B 1 102 ? -2.578 -5.219 -0.522 1 94 102 VAL B C 1
ATOM 2200 O O . VAL B 1 102 ? -2.783 -4.543 0.487 1 94 102 VAL B O 1
ATOM 2203 N N . LEU B 1 103 ? -2.531 -4.727 -1.75 1 94.38 103 LEU B N 1
ATOM 2204 C CA . LEU B 1 103 ? -2.67 -3.291 -1.966 1 94.38 103 LEU B CA 1
ATOM 2205 C C . LEU B 1 103 ? -4.016 -2.791 -1.446 1 94.38 103 LEU B C 1
ATOM 2207 O O . LEU B 1 103 ? -4.074 -1.798 -0.718 1 94.38 103 LEU B O 1
ATOM 2211 N N . GLU B 1 104 ? -5.023 -3.461 -1.746 1 93.94 104 GLU B N 1
ATOM 2212 C CA . GLU B 1 104 ? -6.359 -3.088 -1.29 1 93.94 104 GLU B CA 1
ATOM 2213 C C . GLU B 1 104 ? -6.457 -3.137 0.232 1 93.94 104 GLU B C 1
ATOM 2215 O O . GLU B 1 104 ? -7.055 -2.254 0.85 1 93.94 104 GLU B O 1
ATOM 2220 N N . SER B 1 105 ? -5.863 -4.133 0.838 1 93.06 105 SER B N 1
ATOM 2221 C CA . SER B 1 105 ? -5.926 -4.285 2.287 1 93.06 105 SER B CA 1
ATOM 2222 C C . SER B 1 105 ? -5.145 -3.182 2.994 1 93.06 105 SER B C 1
ATOM 2224 O O . SER B 1 105 ? -5.586 -2.66 4.02 1 93.06 105 SER B O 1
ATOM 2226 N N . VAL B 1 106 ? -4.027 -2.867 2.402 1 91.94 106 VAL B N 1
ATOM 2227 C CA . VAL B 1 106 ? -3.193 -1.802 2.947 1 91.94 106 VAL B CA 1
ATOM 2228 C C . VAL B 1 106 ? -3.945 -0.474 2.883 1 91.94 106 VAL B C 1
ATOM 2230 O O . VAL B 1 106 ? -3.977 0.276 3.861 1 91.94 106 VAL B O 1
ATOM 2233 N N . CYS B 1 107 ? -4.602 -0.206 1.8 1 92.81 107 CYS B N 1
ATOM 2234 C CA . CYS B 1 107 ? -5.336 1.04 1.615 1 92.81 107 CYS B CA 1
ATOM 2235 C C . CYS B 1 107 ? -6.559 1.091 2.525 1 92.81 107 CYS B C 1
ATOM 2237 O O . CYS B 1 107 ? -6.93 2.16 3.012 1 92.81 107 CYS B O 1
ATOM 2239 N N . ALA B 1 108 ? -7.074 -0.053 2.816 1 91.62 108 ALA B N 1
ATOM 2240 C CA . ALA B 1 108 ? -8.258 -0.12 3.67 1 91.62 108 ALA B CA 1
ATOM 2241 C C . ALA B 1 108 ? -7.871 -0.206 5.141 1 91.62 108 ALA B C 1
ATOM 2243 O O . ALA B 1 108 ? -8.719 -0.041 6.023 1 91.62 108 ALA B O 1
ATOM 2244 N N . GLY B 1 109 ? -6.641 -0.496 5.418 1 89.25 109 GLY B N 1
ATOM 2245 C CA . GLY B 1 109 ? -6.18 -0.639 6.789 1 89.25 109 GLY B CA 1
ATOM 2246 C C . GLY B 1 109 ? -6.516 -1.987 7.395 1 89.25 109 GLY B C 1
ATOM 2247 O O . GLY B 1 109 ? -6.746 -2.092 8.602 1 89.25 109 GLY B O 1
ATOM 2248 N N . THR B 1 110 ? -6.711 -2.971 6.57 1 90.56 110 THR B N 1
ATOM 2249 C CA . THR B 1 110 ? -7.102 -4.289 7.051 1 90.56 110 THR B CA 1
ATOM 2250 C C . THR B 1 110 ? -6.043 -5.332 6.703 1 90.56 110 THR B C 1
ATOM 2252 O O . THR B 1 110 ? -6.359 -6.5 6.477 1 90.56 110 THR B O 1
ATOM 2255 N N . GLN B 1 111 ? -4.781 -4.945 6.617 1 86.56 111 GLN B N 1
ATOM 2256 C CA . GLN B 1 111 ? -3.715 -5.852 6.203 1 86.56 111 GLN B CA 1
ATOM 2257 C C . GLN B 1 111 ? -3.535 -6.988 7.207 1 86.56 111 GLN B C 1
ATOM 2259 O O . GLN B 1 111 ? -3.027 -8.055 6.859 1 86.56 111 GLN B O 1
ATOM 2264 N N . ASP B 1 112 ? -3.979 -6.801 8.453 1 82.38 112 ASP B N 1
ATOM 2265 C CA . ASP B 1 112 ? -3.881 -7.844 9.469 1 82.38 112 ASP B CA 1
ATOM 2266 C C . ASP B 1 112 ? -4.695 -9.07 9.078 1 82.38 112 ASP B C 1
ATOM 2268 O O . ASP B 1 112 ? -4.383 -10.195 9.492 1 82.38 112 ASP B O 1
ATOM 2272 N N . ARG B 1 113 ? -5.613 -8.844 8.203 1 82.5 113 ARG B N 1
ATOM 2273 C CA . ARG B 1 113 ? -6.477 -9.938 7.773 1 82.5 113 ARG B CA 1
ATOM 2274 C C . ARG B 1 113 ? -5.754 -10.852 6.789 1 82.5 113 ARG B C 1
ATOM 2276 O O . ARG B 1 113 ? -6.195 -11.977 6.539 1 82.5 113 ARG B O 1
ATOM 2283 N N . LEU B 1 114 ? -4.68 -10.266 6.281 1 83.12 114 LEU B N 1
ATOM 2284 C CA . LEU B 1 114 ? -3.93 -11.031 5.293 1 83.12 114 LEU B CA 1
ATOM 2285 C C . LEU B 1 114 ? -3.178 -12.18 5.953 1 83.12 114 LEU B C 1
ATOM 2287 O O . LEU B 1 114 ? -2.727 -13.102 5.273 1 83.12 114 LEU B O 1
ATOM 2291 N N . VAL B 1 115 ? -2.959 -12.078 7.246 1 71.94 115 VAL B N 1
ATOM 2292 C CA . VAL B 1 115 ? -2.186 -13.055 8.008 1 71.94 115 VAL B CA 1
ATOM 2293 C C . VAL B 1 115 ? -3.01 -14.32 8.211 1 71.94 115 VAL B C 1
ATOM 2295 O O . VAL B 1 115 ? -2.463 -15.43 8.234 1 71.94 115 VAL B O 1
ATOM 2298 N N . ASP B 1 116 ? -4.344 -14.18 8.438 1 59.44 116 ASP B N 1
ATOM 2299 C CA . ASP B 1 116 ? -5.184 -15.273 8.922 1 59.44 116 ASP B CA 1
ATOM 2300 C C . ASP B 1 116 ? -5.375 -16.344 7.836 1 59.44 116 ASP B C 1
ATOM 2302 O O . ASP B 1 116 ? -6.383 -16.328 7.125 1 59.44 116 ASP B O 1
ATOM 2306 N N . SER B 1 117 ? -4.539 -16.578 7.09 1 56.12 117 SER B N 1
ATOM 2307 C CA . SER B 1 117 ? -4.91 -17.594 6.113 1 56.12 117 SER B CA 1
ATOM 2308 C C . SER B 1 117 ? -5.012 -18.969 6.766 1 56.12 117 SER B C 1
ATOM 2310 O O . SER B 1 117 ? -5.438 -19.938 6.125 1 56.12 117 SER B O 1
ATOM 2312 N N . GLY B 1 118 ? -5.551 -18.875 8.102 1 52.75 118 GLY B N 1
ATOM 2313 C CA . GLY B 1 118 ? -5.77 -20.156 8.758 1 52.75 118 GLY B CA 1
ATOM 2314 C C . GLY B 1 118 ? -4.703 -21.188 8.43 1 52.75 118 GLY B C 1
ATOM 2315 O O . GLY B 1 118 ? -3.617 -20.828 7.965 1 52.75 118 GLY B O 1
ATOM 2316 N N . LYS B 1 119 ? -5.184 -22.656 8.477 1 60.03 119 LYS B N 1
ATOM 2317 C CA . LYS B 1 119 ? -4.582 -23.969 8.234 1 60.03 119 LYS B CA 1
ATOM 2318 C C . LYS B 1 119 ? -4.023 -24.062 6.816 1 60.03 119 LYS B C 1
ATOM 2320 O O . LYS B 1 119 ? -4.699 -23.703 5.855 1 60.03 119 LYS B O 1
ATOM 2325 N N . GLY B 1 120 ? -2.73 -24.609 6.516 1 82.31 120 GLY B N 1
ATOM 2326 C CA . GLY B 1 120 ? -1.962 -25.25 5.461 1 82.31 120 GLY B CA 1
ATOM 2327 C C . GLY B 1 120 ? -2.348 -24.781 4.07 1 82.31 120 GLY B C 1
ATOM 2328 O O . GLY B 1 120 ? -2.479 -25.594 3.15 1 82.31 120 GLY B O 1
ATOM 2329 N N . ARG B 1 121 ? -2.65 -23.281 3.828 1 90.31 121 ARG B N 1
ATOM 2330 C CA . ARG B 1 121 ? -2.994 -22.781 2.498 1 90.31 121 ARG B CA 1
ATOM 2331 C C . ARG B 1 121 ? -1.74 -22.422 1.71 1 90.31 121 ARG B C 1
ATOM 2333 O O . ARG B 1 121 ? -0.864 -21.719 2.219 1 90.31 121 ARG B O 1
ATOM 2340 N N . ILE B 1 122 ? -1.746 -22.906 0.486 1 93.75 122 ILE B N 1
ATOM 2341 C CA . ILE B 1 122 ? -0.619 -22.641 -0.402 1 93.75 122 ILE B CA 1
ATOM 2342 C C . ILE B 1 122 ? -1.131 -22.219 -1.776 1 93.75 122 ILE B C 1
ATOM 2344 O O . ILE B 1 122 ? -2.023 -22.859 -2.338 1 93.75 122 ILE B O 1
ATOM 2348 N N . ALA B 1 123 ? -0.624 -21.078 -2.188 1 95.44 123 ALA B N 1
ATOM 2349 C CA . ALA B 1 123 ? -0.878 -20.656 -3.561 1 95.44 123 ALA B CA 1
ATOM 2350 C C . ALA B 1 123 ? 0.388 -20.734 -4.406 1 95.44 123 ALA B C 1
ATOM 2352 O O . ALA B 1 123 ? 1.161 -19.781 -4.48 1 95.44 123 ALA B O 1
ATOM 2353 N N . PRO B 1 124 ? 0.547 -21.828 -5.098 1 97.31 124 PRO B N 1
ATOM 2354 C CA . PRO B 1 124 ? 1.798 -22.062 -5.824 1 97.31 124 PRO B CA 1
ATOM 2355 C C . PRO B 1 124 ? 2.111 -20.953 -6.828 1 97.31 124 PRO B C 1
ATOM 2357 O O . PRO B 1 124 ? 3.281 -20.609 -7.035 1 97.31 124 PRO B O 1
ATOM 2360 N N . PHE B 1 125 ? 1.02 -20.359 -7.367 1 98 125 PHE B N 1
ATOM 2361 C CA . PHE B 1 125 ? 1.215 -19.375 -8.43 1 98 125 PHE B CA 1
ATOM 2362 C C . PHE B 1 125 ? 1.273 -17.969 -7.867 1 98 125 PHE B C 1
ATOM 2364 O O . PHE B 1 125 ? 1.354 -17 -8.625 1 98 125 PHE B O 1
ATOM 2371 N N . SER B 1 126 ? 1.367 -17.781 -6.555 1 96.62 126 SER B N 1
ATOM 2372 C CA . SER B 1 126 ? 1.369 -16.469 -5.93 1 96.62 126 SER B CA 1
ATOM 2373 C C . SER B 1 126 ? 2.703 -15.758 -6.141 1 96.62 126 SER B C 1
ATOM 2375 O O . SER B 1 126 ? 2.852 -14.586 -5.789 1 96.62 126 SER B O 1
ATOM 2377 N N . VAL B 1 127 ? 3.674 -16.438 -6.801 1 97.31 127 VAL B N 1
ATOM 2378 C CA . VAL B 1 127 ? 4.988 -15.852 -7.074 1 97.31 127 VAL B CA 1
ATOM 2379 C C . VAL B 1 127 ? 5.195 -15.734 -8.578 1 97.31 127 VAL B C 1
ATOM 2381 O O . VAL B 1 127 ? 6.305 -15.445 -9.039 1 97.31 127 VAL B O 1
ATOM 2384 N N . ILE B 1 128 ? 4.168 -15.977 -9.328 1 97.81 128 ILE B N 1
ATOM 2385 C CA . ILE B 1 128 ? 4.266 -15.977 -10.781 1 97.81 128 ILE B CA 1
ATOM 2386 C C . ILE B 1 128 ? 3.27 -14.977 -11.367 1 97.81 128 ILE B C 1
ATOM 2388 O O . ILE B 1 128 ? 2.074 -15.039 -11.07 1 97.81 128 ILE B O 1
ATOM 2392 N N . PRO B 1 129 ? 3.742 -14.094 -12.25 1 96.38 129 PRO B N 1
ATOM 2393 C CA . PRO B 1 129 ? 2.83 -13.125 -12.867 1 96.38 129 PRO B CA 1
ATOM 2394 C C . PRO B 1 129 ? 1.684 -13.797 -13.625 1 96.38 129 PRO B C 1
ATOM 2396 O O . PRO B 1 129 ? 1.883 -14.836 -14.258 1 96.38 129 PRO B O 1
ATOM 2399 N N . THR B 1 130 ? 0.526 -13.125 -13.578 1 96.06 130 THR B N 1
ATOM 2400 C CA . THR B 1 130 ? -0.698 -13.656 -14.172 1 96.06 130 THR B CA 1
ATOM 2401 C C . THR B 1 130 ? -0.491 -13.969 -15.648 1 96.06 130 THR B C 1
ATOM 2403 O O . THR B 1 130 ? -0.942 -15.008 -16.141 1 96.06 130 THR B O 1
ATOM 2406 N N . GLY B 1 131 ? 0.196 -13.078 -16.328 1 94.69 131 GLY B N 1
ATOM 2407 C CA . GLY B 1 131 ? 0.437 -13.305 -17.734 1 94.69 131 GLY B CA 1
ATOM 2408 C C . GLY B 1 131 ? 1.216 -14.57 -18.016 1 94.69 131 GLY B C 1
ATOM 2409 O O . GLY B 1 131 ? 0.962 -15.258 -19.016 1 94.69 131 GLY B O 1
ATOM 2410 N N . GLU B 1 132 ? 2.158 -14.883 -17.219 1 96.94 132 GLU B N 1
ATOM 2411 C CA . GLU B 1 132 ? 2.949 -16.109 -17.375 1 96.94 132 GLU B CA 1
ATOM 2412 C C . GLU B 1 132 ? 2.111 -17.344 -17.094 1 96.94 132 GLU B C 1
ATOM 2414 O O . GLU B 1 132 ? 2.232 -18.359 -17.781 1 96.94 132 GLU B O 1
ATOM 2419 N N . VAL B 1 133 ? 1.3 -17.281 -16.078 1 97.62 133 VAL B N 1
ATOM 2420 C CA . VAL B 1 133 ? 0.42 -18.406 -15.766 1 97.62 133 VAL B CA 1
ATOM 2421 C C . VAL B 1 133 ? -0.556 -18.625 -16.922 1 97.62 133 VAL B C 1
ATOM 2423 O O . VAL B 1 133 ? -0.838 -19.781 -17.281 1 97.62 133 VAL B O 1
ATOM 2426 N N . PHE B 1 134 ? -1.051 -17.578 -17.484 1 97.06 134 PHE B N 1
ATOM 2427 C CA . PHE B 1 134 ? -1.95 -17.688 -18.625 1 97.06 134 PHE B CA 1
ATOM 2428 C C . PHE B 1 134 ? -1.246 -18.344 -19.812 1 97.06 134 PHE B C 1
ATOM 2430 O O . PHE B 1 134 ? -1.801 -19.234 -20.453 1 97.06 134 PHE B O 1
ATOM 2437 N N . TRP B 1 135 ? -0.059 -17.844 -20.078 1 97.19 135 TRP B N 1
ATOM 2438 C CA . TRP B 1 135 ? 0.738 -18.453 -21.141 1 97.19 135 TRP B CA 1
ATOM 2439 C C . TRP B 1 135 ? 0.905 -19.953 -20.906 1 97.19 135 TRP B C 1
ATOM 2441 O O . TRP B 1 135 ? 0.752 -20.75 -21.828 1 97.19 135 TRP B O 1
ATOM 2451 N N . TYR B 1 136 ? 1.232 -20.312 -19.672 1 97.94 136 TYR B N 1
ATOM 2452 C CA . TYR B 1 136 ? 1.407 -21.703 -19.297 1 97.94 136 TYR B CA 1
ATOM 2453 C C . TYR B 1 136 ? 0.139 -22.516 -19.562 1 97.94 136 TYR B C 1
ATOM 2455 O O . TYR B 1 136 ? 0.201 -23.625 -20.078 1 97.94 136 TYR B O 1
ATOM 2463 N N . ALA B 1 137 ? -0.972 -21.969 -19.156 1 97.75 137 ALA B N 1
ATOM 2464 C CA . ALA B 1 137 ? -2.26 -22.609 -19.406 1 97.75 137 ALA B CA 1
ATOM 2465 C C . ALA B 1 137 ? -2.494 -22.812 -20.906 1 97.75 137 ALA B C 1
ATOM 2467 O O . ALA B 1 137 ? -2.896 -23.891 -21.344 1 97.75 137 ALA B O 1
ATOM 2468 N N . GLN B 1 138 ? -2.217 -21.812 -21.625 1 96.75 138 GLN B N 1
ATOM 2469 C CA . GLN B 1 138 ? -2.414 -21.875 -23.078 1 96.75 138 GLN B CA 1
ATOM 2470 C C . GLN B 1 138 ? -1.529 -22.953 -23.703 1 96.75 138 GLN B C 1
ATOM 2472 O O . GLN B 1 138 ? -1.979 -23.703 -24.562 1 96.75 138 GLN B O 1
ATOM 2477 N N . ARG B 1 139 ? -0.351 -22.953 -23.281 1 96.75 139 ARG B N 1
ATOM 2478 C CA . ARG B 1 139 ? 0.599 -23.953 -23.766 1 96.75 139 ARG B CA 1
ATOM 2479 C C . ARG B 1 139 ? 0.064 -25.359 -23.562 1 96.75 139 ARG B C 1
ATOM 2481 O O . ARG B 1 139 ? 0.365 -26.266 -24.359 1 96.75 139 ARG B O 1
ATOM 2488 N N . HIS B 1 140 ? -0.731 -25.547 -22.562 1 96.62 140 HIS B N 1
ATOM 2489 C CA . HIS B 1 140 ? -1.232 -26.875 -22.234 1 96.62 140 HIS B CA 1
ATOM 2490 C C . HIS B 1 140 ? -2.66 -27.078 -22.734 1 96.62 140 HIS B C 1
ATOM 2492 O O . HIS B 1 140 ? -3.355 -27.984 -22.297 1 96.62 140 HIS B O 1
ATOM 2498 N N . GLY B 1 141 ? -3.133 -26.109 -23.484 1 95.81 141 GLY B N 1
ATOM 2499 C CA . GLY B 1 141 ? -4.355 -26.391 -24.234 1 95.81 141 GLY B CA 1
ATOM 2500 C C . GLY B 1 141 ? -5.543 -25.578 -23.734 1 95.81 141 GLY B C 1
ATOM 2501 O O . GLY B 1 141 ? -6.676 -25.812 -24.156 1 95.81 141 GLY B O 1
ATOM 2502 N N . TYR B 1 142 ? -5.293 -24.672 -22.875 1 96.06 142 TYR B N 1
ATOM 2503 C CA . TYR B 1 142 ? -6.398 -23.828 -22.453 1 96.06 142 TYR B CA 1
ATOM 2504 C C . TYR B 1 142 ? -6.902 -22.953 -23.594 1 96.06 142 TYR B C 1
ATOM 2506 O O . TYR B 1 142 ? -6.117 -22.281 -24.266 1 96.06 142 TYR B O 1
ATOM 2514 N N . LYS B 1 143 ? -8.242 -22.906 -23.797 1 93.94 143 LYS B N 1
ATOM 2515 C CA . LYS B 1 143 ? -8.812 -22.219 -24.953 1 93.94 143 LYS B CA 1
ATOM 2516 C C . LYS B 1 143 ? -9.586 -20.969 -24.531 1 93.94 143 LYS B C 1
ATOM 2518 O O . LYS B 1 143 ? -10.102 -20.234 -25.375 1 93.94 143 LYS B O 1
ATOM 2523 N N . GLY B 1 144 ? -9.68 -20.641 -23.328 1 91.38 144 GLY B N 1
ATOM 2524 C CA . GLY B 1 144 ? -10.438 -19.484 -22.859 1 91.38 144 GLY B CA 1
ATOM 2525 C C . GLY B 1 144 ? -9.758 -18.156 -23.141 1 91.38 144 GLY B C 1
ATOM 2526 O O . GLY B 1 144 ? -8.617 -18.125 -23.594 1 91.38 144 GLY B O 1
ATOM 2527 N N . SER B 1 145 ? -10.477 -17.062 -22.922 1 86.5 145 SER B N 1
ATOM 2528 C CA . SER B 1 145 ? -9.984 -15.719 -23.203 1 86.5 145 SER B CA 1
ATOM 2529 C C . SER B 1 145 ? -8.977 -15.266 -22.156 1 86.5 145 SER B C 1
ATOM 2531 O O . SER B 1 145 ? -8.93 -15.812 -21.047 1 86.5 145 SER B O 1
ATOM 2533 N N . LYS B 1 146 ? -8.172 -14.266 -22.547 1 82.88 146 LYS B N 1
ATOM 2534 C CA . LYS B 1 146 ? -7.207 -13.633 -21.656 1 82.88 146 LYS B CA 1
ATOM 2535 C C . LYS B 1 146 ? -7.898 -13.008 -20.438 1 82.88 146 LYS B C 1
ATOM 2537 O O . LYS B 1 146 ? -8.969 -12.406 -20.578 1 82.88 146 LYS B O 1
ATOM 2542 N N . PRO B 1 147 ? -7.254 -13.18 -19.312 1 78.25 147 PRO B N 1
ATOM 2543 C CA . PRO B 1 147 ? -7.836 -12.602 -18.094 1 78.25 147 PRO B CA 1
ATOM 2544 C C . PRO B 1 147 ? -7.984 -11.086 -18.188 1 78.25 147 PRO B C 1
ATOM 2546 O O . PRO B 1 147 ? -7.137 -10.406 -18.766 1 78.25 147 PRO B O 1
ATOM 2549 N N . LYS B 1 148 ? -9.164 -10.617 -17.766 1 74.44 148 LYS B N 1
ATOM 2550 C CA . LYS B 1 148 ? -9.383 -9.18 -17.609 1 74.44 148 LYS B CA 1
ATOM 2551 C C . LYS B 1 148 ? -9.305 -8.766 -16.141 1 74.44 148 LYS B C 1
ATOM 2553 O O . LYS B 1 148 ? -10.102 -9.227 -15.32 1 74.44 148 LYS B O 1
ATOM 2558 N N . ILE B 1 149 ? -8.211 -8.383 -15.852 1 71 149 ILE B N 1
ATOM 2559 C CA . ILE B 1 149 ? -8.148 -7.844 -14.492 1 71 149 ILE B CA 1
ATOM 2560 C C . ILE B 1 149 ? -8.57 -6.379 -14.5 1 71 149 ILE B C 1
ATOM 2562 O O . ILE B 1 149 ? -7.934 -5.543 -15.148 1 71 149 ILE B O 1
ATOM 2566 N N . GLY B 1 150 ? -9.727 -6.051 -13.992 1 74 150 GLY B N 1
ATOM 2567 C CA . GLY B 1 150 ? -10.25 -4.695 -14.07 1 74 150 GLY B CA 1
ATOM 2568 C C . GLY B 1 150 ? -10.438 -4.051 -12.711 1 74 150 GLY B C 1
ATOM 2569 O O . GLY B 1 150 ? -10.141 -4.664 -11.68 1 74 150 GLY B O 1
ATOM 2570 N N . GLY B 1 151 ? -10.68 -2.682 -12.773 1 82.06 151 GLY B N 1
ATOM 2571 C CA . GLY B 1 151 ? -10.898 -1.857 -11.594 1 82.06 151 GLY B CA 1
ATOM 2572 C C . GLY B 1 151 ? -9.797 -0.832 -11.367 1 82.06 151 GLY B C 1
ATOM 2573 O O . GLY B 1 151 ? -8.688 -0.984 -11.875 1 82.06 151 GLY B O 1
ATOM 2574 N N . ASN B 1 152 ? -10.18 0.085 -10.625 1 82.69 152 ASN B N 1
ATOM 2575 C CA . ASN B 1 152 ? -9.289 1.223 -10.406 1 82.69 152 ASN B CA 1
ATOM 2576 C C . ASN B 1 152 ? -7.977 0.793 -9.758 1 82.69 152 ASN B C 1
ATOM 2578 O O . ASN B 1 152 ? -6.902 1.22 -10.18 1 82.69 152 ASN B O 1
ATOM 2582 N N . THR B 1 153 ? -8.078 -0.105 -8.844 1 89.69 153 THR B N 1
ATOM 2583 C CA . THR B 1 153 ? -6.879 -0.524 -8.125 1 89.69 153 THR B CA 1
ATOM 2584 C C . THR B 1 153 ? -5.984 -1.371 -9.023 1 89.69 153 THR B C 1
ATOM 2586 O O . THR B 1 153 ? -4.766 -1.194 -9.039 1 89.69 153 THR B O 1
ATOM 2589 N N . ALA B 1 154 ? -6.645 -2.232 -9.758 1 90.62 154 ALA B N 1
ATOM 2590 C CA . ALA B 1 154 ? -5.898 -3.082 -10.68 1 90.62 154 ALA B CA 1
ATOM 2591 C C . ALA B 1 154 ? -5.188 -2.246 -11.742 1 90.62 154 ALA B C 1
ATOM 2593 O O . ALA B 1 154 ? -4.039 -2.523 -12.094 1 90.62 154 ALA B O 1
ATOM 2594 N N . GLU B 1 155 ? -5.832 -1.28 -12.234 1 89.94 155 GLU B N 1
ATOM 2595 C CA . GLU B 1 155 ? -5.254 -0.396 -13.242 1 89.94 155 GLU B CA 1
ATOM 2596 C C . GLU B 1 155 ? -4.078 0.392 -12.672 1 89.94 155 GLU B C 1
ATOM 2598 O O . GLU B 1 155 ? -3.047 0.541 -13.328 1 89.94 155 GLU B O 1
ATOM 2603 N N . PHE B 1 156 ? -4.301 0.841 -11.523 1 91.88 156 PHE B N 1
ATOM 2604 C CA . PHE B 1 156 ? -3.207 1.544 -10.859 1 91.88 156 PHE B CA 1
ATOM 2605 C C . PHE B 1 156 ? -1.999 0.629 -10.695 1 91.88 156 PHE B C 1
ATOM 2607 O O . PHE B 1 156 ? -0.876 1.008 -11.031 1 91.88 156 PHE B O 1
ATOM 2614 N N . LEU B 1 157 ? -2.264 -0.5 -10.211 1 92.94 157 LEU B N 1
ATOM 2615 C CA . LEU B 1 157 ? -1.188 -1.451 -9.953 1 92.94 157 LEU B CA 1
ATOM 2616 C C . LEU B 1 157 ? -0.441 -1.786 -11.242 1 92.94 157 LEU B C 1
ATOM 2618 O O . LEU B 1 157 ? 0.791 -1.827 -11.258 1 92.94 157 LEU B O 1
ATOM 2622 N N . ALA B 1 158 ? -1.196 -1.983 -12.281 1 91.5 158 ALA B N 1
ATOM 2623 C CA . ALA B 1 158 ? -0.59 -2.271 -13.578 1 91.5 158 ALA B CA 1
ATOM 2624 C C . ALA B 1 158 ? 0.289 -1.114 -14.047 1 91.5 158 ALA B C 1
ATOM 2626 O O . ALA B 1 158 ? 1.411 -1.326 -14.508 1 91.5 158 ALA B O 1
ATOM 2627 N N . GLY B 1 159 ? -0.231 0.078 -13.93 1 89.69 159 GLY B N 1
ATOM 2628 C CA . GLY B 1 159 ? 0.529 1.258 -14.312 1 89.69 159 GLY B CA 1
ATOM 2629 C C . GLY B 1 159 ? 1.796 1.439 -13.5 1 89.69 159 GLY B C 1
ATOM 2630 O O . GLY B 1 159 ? 2.859 1.728 -14.047 1 89.69 159 GLY B O 1
ATOM 2631 N N . PHE B 1 160 ? 1.652 1.264 -12.242 1 90.81 160 PHE B N 1
ATOM 2632 C CA . PHE B 1 160 ? 2.811 1.415 -11.367 1 90.81 160 PHE B CA 1
ATOM 2633 C C . PHE B 1 160 ? 3.863 0.359 -11.68 1 90.81 160 PHE B C 1
ATOM 2635 O O . PHE B 1 160 ? 5.062 0.655 -11.695 1 90.81 160 PHE B O 1
ATOM 2642 N N . THR B 1 161 ? 3.447 -0.811 -11.945 1 91.12 161 THR B N 1
ATOM 2643 C CA . THR B 1 161 ? 4.34 -1.929 -12.234 1 91.12 161 THR B CA 1
ATOM 2644 C C . THR B 1 161 ? 5.086 -1.694 -13.547 1 91.12 161 THR B C 1
ATOM 2646 O O . THR B 1 161 ? 6.23 -2.129 -13.703 1 91.12 161 THR B O 1
ATOM 2649 N N . ALA B 1 162 ? 4.402 -1.106 -14.477 1 90.25 162 ALA B N 1
ATOM 2650 C CA . ALA B 1 162 ? 5.039 -0.806 -15.758 1 90.25 162 ALA B CA 1
ATOM 2651 C C . ALA B 1 162 ? 6.297 0.034 -15.555 1 90.25 162 ALA B C 1
ATOM 2653 O O . ALA B 1 162 ? 7.289 -0.145 -16.266 1 90.25 162 ALA B O 1
ATOM 2654 N N . GLU B 1 163 ? 6.27 0.913 -14.539 1 89.19 163 GLU B N 1
ATOM 2655 C CA . GLU B 1 163 ? 7.41 1.778 -14.25 1 89.19 163 GLU B CA 1
ATOM 2656 C C . GLU B 1 163 ? 8.352 1.133 -13.234 1 89.19 163 GLU B C 1
ATOM 2658 O O . GLU B 1 163 ? 9.539 1.443 -13.195 1 89.19 163 GLU B O 1
ATOM 2663 N N . HIS B 1 164 ? 7.75 0.197 -12.477 1 91.12 164 HIS B N 1
ATOM 2664 C CA . HIS B 1 164 ? 8.484 -0.492 -11.422 1 91.12 164 HIS B CA 1
ATOM 2665 C C . HIS B 1 164 ? 8.188 -1.989 -11.438 1 91.12 164 HIS B C 1
ATOM 2667 O O . HIS B 1 164 ? 7.398 -2.477 -10.625 1 91.12 164 HIS B O 1
ATOM 2673 N N . PRO B 1 165 ? 8.836 -2.785 -12.195 1 90.69 165 PRO B N 1
ATOM 2674 C CA . PRO B 1 165 ? 8.516 -4.195 -12.438 1 90.69 165 PRO B CA 1
ATOM 2675 C C . PRO B 1 165 ? 8.531 -5.027 -11.156 1 90.69 165 PRO B C 1
ATOM 2677 O O . PRO B 1 165 ? 7.891 -6.082 -11.094 1 90.69 165 PRO B O 1
ATOM 2680 N N . GLY B 1 166 ? 9.164 -4.586 -10.156 1 91.81 166 GLY B N 1
ATOM 2681 C CA . GLY B 1 166 ? 9.281 -5.348 -8.922 1 91.81 166 GLY B CA 1
ATOM 2682 C C . GLY B 1 166 ? 8.125 -5.098 -7.961 1 91.81 166 GLY B C 1
ATOM 2683 O O . GLY B 1 166 ? 8.047 -5.73 -6.906 1 91.81 166 GLY B O 1
ATOM 2684 N N . THR B 1 167 ? 7.152 -4.336 -8.344 1 94.19 167 THR B N 1
ATOM 2685 C CA . THR B 1 167 ? 6.113 -3.852 -7.438 1 94.19 167 THR B CA 1
ATOM 2686 C C . THR B 1 167 ? 5.273 -5.012 -6.914 1 94.19 167 THR B C 1
ATOM 2688 O O . THR B 1 167 ? 5.004 -5.094 -5.715 1 94.19 167 THR B O 1
ATOM 2691 N N . ARG B 1 168 ? 4.848 -5.891 -7.805 1 96.31 168 ARG B N 1
ATOM 2692 C CA . ARG B 1 168 ? 3.982 -6.988 -7.387 1 96.31 168 ARG B CA 1
ATOM 2693 C C . ARG B 1 168 ? 4.684 -7.875 -6.363 1 96.31 168 ARG B C 1
ATOM 2695 O O . ARG B 1 168 ? 4.059 -8.336 -5.402 1 96.31 168 ARG B O 1
ATOM 2702 N N . TYR B 1 169 ? 5.914 -8.055 -6.559 1 95.56 169 TYR B N 1
ATOM 2703 C CA . TYR B 1 169 ? 6.691 -8.859 -5.617 1 95.56 169 TYR B CA 1
ATOM 2704 C C . TYR B 1 169 ? 6.848 -8.141 -4.285 1 95.56 169 TYR B C 1
ATOM 2706 O O . TYR B 1 169 ? 6.805 -8.766 -3.225 1 95.56 169 TYR B O 1
ATOM 2714 N N . ALA B 1 170 ? 7.09 -6.848 -4.359 1 93.69 170 ALA B N 1
ATOM 2715 C CA . ALA B 1 170 ? 7.184 -6.055 -3.139 1 93.6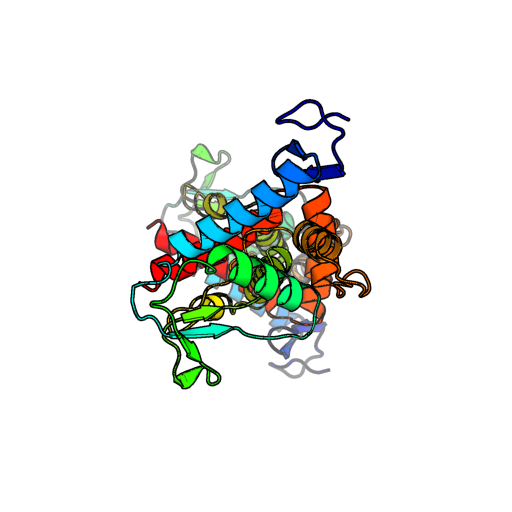9 170 ALA B CA 1
ATOM 2716 C C . ALA B 1 170 ? 5.918 -6.188 -2.297 1 93.69 170 ALA B C 1
ATOM 2718 O O . ALA B 1 170 ? 5.992 -6.367 -1.078 1 93.69 170 ALA B O 1
ATOM 2719 N N . LEU B 1 171 ? 4.777 -6.125 -2.918 1 94.88 171 LEU B N 1
ATOM 2720 C CA . LEU B 1 171 ? 3.498 -6.246 -2.229 1 94.88 171 LEU B CA 1
ATOM 2721 C C . LEU B 1 171 ? 3.318 -7.648 -1.661 1 94.88 171 LEU B C 1
ATOM 2723 O O . LEU B 1 171 ? 2.891 -7.812 -0.516 1 94.88 171 LEU B O 1
ATOM 2727 N N . LYS B 1 172 ? 3.645 -8.586 -2.457 1 93.44 172 LYS B N 1
ATOM 2728 C CA . LYS B 1 172 ? 3.58 -9.961 -1.97 1 93.44 172 LYS B CA 1
ATOM 2729 C C . LYS B 1 172 ? 4.457 -10.148 -0.735 1 93.44 172 LYS B C 1
ATOM 2731 O O . LYS B 1 172 ? 4.062 -10.828 0.217 1 93.44 172 LYS B O 1
ATOM 2736 N N . ASN B 1 173 ? 5.641 -9.586 -0.716 1 90.62 173 ASN B N 1
ATOM 2737 C CA . ASN B 1 173 ? 6.574 -9.695 0.398 1 90.62 173 ASN B CA 1
ATOM 2738 C C . ASN B 1 173 ? 5.996 -9.094 1.676 1 90.62 173 ASN B C 1
ATOM 2740 O O . ASN B 1 173 ? 6.293 -9.562 2.777 1 90.62 173 ASN B O 1
ATOM 2744 N N . ILE B 1 174 ? 5.195 -8.094 1.536 1 87.94 174 ILE B N 1
ATOM 2745 C CA . ILE B 1 174 ? 4.523 -7.5 2.688 1 87.94 174 ILE B CA 1
ATOM 2746 C C . ILE B 1 174 ? 3.621 -8.539 3.35 1 87.94 174 ILE B C 1
ATOM 2748 O O . ILE B 1 174 ? 3.621 -8.68 4.574 1 87.94 174 ILE B O 1
ATOM 2752 N N . ARG B 1 175 ? 2.908 -9.188 2.547 1 87.75 175 ARG B N 1
ATOM 2753 C CA . ARG B 1 175 ? 2.037 -10.234 3.068 1 87.75 175 ARG B CA 1
ATOM 2754 C C . ARG B 1 175 ? 2.842 -11.305 3.795 1 87.75 175 ARG B C 1
ATOM 2756 O O . ARG B 1 175 ? 2.457 -11.75 4.879 1 87.75 175 ARG B O 1
ATOM 2763 N N . ASP B 1 176 ? 3.982 -11.68 3.248 1 85.69 176 ASP B N 1
ATOM 2764 C CA . ASP B 1 176 ? 4.82 -12.711 3.848 1 85.69 176 ASP B CA 1
ATOM 2765 C C . ASP B 1 176 ? 5.398 -12.242 5.18 1 85.69 176 ASP B C 1
ATOM 2767 O O . ASP B 1 176 ? 5.508 -13.023 6.129 1 85.69 176 ASP B O 1
ATOM 2771 N N . ALA B 1 177 ? 5.75 -11.008 5.23 1 81.75 177 ALA B N 1
ATOM 2772 C CA . ALA B 1 177 ? 6.312 -10.422 6.449 1 81.75 177 ALA B CA 1
ATOM 2773 C C . ALA B 1 177 ? 5.27 -10.375 7.562 1 81.75 177 ALA B C 1
ATOM 2775 O O . ALA B 1 177 ? 5.602 -10.57 8.734 1 81.75 177 ALA B O 1
ATOM 2776 N N . LEU B 1 178 ? 4.055 -10.102 7.246 1 80.06 178 LEU B N 1
ATOM 2777 C CA . LEU B 1 178 ? 2.971 -10.055 8.219 1 80.06 178 LEU B CA 1
ATOM 2778 C C . LEU B 1 178 ? 2.695 -11.438 8.805 1 80.06 178 LEU B C 1
ATOM 2780 O O . LEU B 1 178 ? 2.371 -11.562 9.984 1 80.06 178 LEU B O 1
ATOM 2784 N N . LYS B 1 179 ? 2.84 -12.422 8.016 1 73.19 179 LYS B N 1
ATOM 2785 C CA . LYS B 1 179 ? 2.607 -13.797 8.453 1 73.19 179 LYS B CA 1
ATOM 2786 C C . LYS B 1 179 ? 3.691 -14.258 9.422 1 73.19 179 LYS B C 1
ATOM 2788 O O . LYS B 1 179 ? 3.424 -15.039 10.336 1 73.19 179 LYS B O 1
ATOM 2793 N N . LEU B 1 180 ? 4.949 -13.789 9.273 1 66.88 180 LEU B N 1
ATOM 2794 C CA . LEU B 1 180 ? 6.07 -14.164 10.125 1 66.88 180 LEU B CA 1
ATOM 2795 C C . LEU B 1 180 ? 5.926 -13.539 11.516 1 66.88 180 LEU B C 1
ATOM 2797 O O . LEU B 1 180 ? 6.387 -14.117 12.5 1 66.88 180 LEU B O 1
ATOM 2801 N N . GLU B 1 181 ? 5.324 -12.383 11.625 1 60 181 GLU B N 1
ATOM 2802 C CA . GLU B 1 181 ? 5.141 -11.703 12.906 1 60 181 GLU B CA 1
ATOM 2803 C C . GLU B 1 181 ? 4.047 -12.375 13.734 1 60 181 GLU B C 1
ATOM 2805 O O . GLU B 1 181 ? 4.039 -12.273 14.961 1 60 181 GLU B O 1
ATOM 2810 N N . ASP B 1 182 ? 3.021 -12.883 13.203 1 52.97 182 ASP B N 1
ATOM 2811 C CA . ASP B 1 182 ? 1.933 -13.57 13.898 1 52.97 182 ASP B CA 1
ATOM 2812 C C . ASP B 1 182 ? 2.379 -14.938 14.414 1 52.97 182 ASP B C 1
ATOM 2814 O O . ASP B 1 182 ? 1.767 -15.492 15.328 1 52.97 182 ASP B O 1
ATOM 2818 N N . LYS B 1 183 ? 3.547 -15.312 14.016 1 48.81 183 LYS B N 1
ATOM 2819 C CA . LYS B 1 183 ? 4.07 -16.547 14.602 1 48.81 183 LYS B CA 1
ATOM 2820 C C . LYS B 1 183 ? 4.832 -16.25 15.891 1 48.81 183 LYS B C 1
ATOM 2822 O O . LYS B 1 183 ? 5.578 -15.273 15.977 1 48.81 183 LYS B O 1
#

Secondary structure (DSSP, 8-state):
-B-SSSSSBP-EEETTTTEEE-HHHHHHHHHHHHHHHHHHTT---TT-EEEE---SSHHHHHHHHHHHHHTTT--S-EE-S-GGG-SEEE----HHHHHHHHHHHHHHT-GGGGT---SSEE-GGGGS-HHHHHHHHHHTT--SPPP---SHHHHHHHHHHHH-TTHHHHHHHHHHHHHHH--/-B-SSSSSBP-EEETTTTEEE-HHHHHHHHHHHHHHHHHHTT---TT-EEEE---SSHHHHHHHHHHHHHTTT--S-EE-S-GGG-SEEE----HHHHHHHHHHHHHHT-GGGGT---SSEE-GGGGS-HHHHHHHHHHTT--SPPP---SHHHHHHHHHHHH-TTHHHHHHHHHHHHHHHH-

Solvent-accessible surface area (backbone atoms only — not comparable to full-atom values): 19922 Å² total; per-residue (Å²): 107,58,14,72,88,52,87,46,62,37,76,45,74,37,80,68,78,68,44,29,24,19,69,69,56,41,52,49,50,53,51,51,51,25,50,49,44,35,51,74,71,67,51,78,56,87,62,34,28,33,14,73,52,75,75,88,41,60,44,27,52,33,45,51,55,50,48,52,64,72,43,64,84,55,82,55,57,41,80,48,92,46,67,88,74,31,58,28,40,36,39,43,46,23,16,52,53,46,16,48,52,42,52,52,23,41,43,68,53,47,49,74,63,65,44,64,58,77,71,52,65,41,42,37,34,43,83,36,52,50,70,56,48,46,50,52,19,40,75,74,64,52,79,72,80,80,84,79,79,69,56,73,66,46,50,48,50,52,56,52,26,74,81,35,57,56,22,47,56,27,28,41,48,51,50,53,52,50,40,58,66,77,98,108,59,14,72,87,53,88,46,63,36,76,45,74,39,78,69,78,69,45,28,24,17,68,68,56,41,53,50,49,54,51,50,51,25,50,50,43,36,50,74,72,66,52,79,58,88,62,36,26,34,15,73,52,77,74,88,41,62,45,27,53,31,43,52,54,50,47,53,63,74,42,66,83,54,80,54,57,40,81,48,93,46,66,88,74,32,57,28,40,36,39,42,47,22,16,52,53,45,17,50,53,41,52,51,22,41,40,68,52,48,50,75,61,65,44,64,57,74,76,51,62,41,42,36,35,42,83,36,52,51,69,56,49,46,50,52,18,41,76,73,64,54,81,74,79,81,85,79,80,69,55,72,66,45,48,47,50,51,56,52,26,75,80,34,57,55,20,47,58,27,28,40,49,50,49,55,53,50,42,58,66,78,96

Organism: Methanocorpusculum labreanum (strain ATCC 43576 / DSM 4855 / Z) (NCBI:txid410358)

pLDDT: mean 91.53, std 9.15, range [48.41, 98.5]

Foldseek 3Di:
DAFPVDGDRFDDAAPVVRTTHRPVVLLVVLLVQLQVQCVVLPHADFQFEEEEDDDPDLLSLLVVVSCCVVCVVPPRYHYDHDPVPGQAYEYSDALLRQLLVLVVCVVVVNLLVLQPPPGRYTYSRNDPDLVSSNVSSVVVPDDDDRDDDDDDSSVVQVVVCVVPVCSSVVSNVVSVVSNVVVD/DAFPVDGDRFDDAQPVVRTTHRPVVLLVVLLVQLQVQCVVLPHADFQFEEEEDDDPDLLSLLVVVSCCVVCVVPPRYHYDHDPVPGQAYEYSDALLRQLLVLVVCVVVVNLLVLQPPPGHYTYSRNDPDLVSSNVSSVVVPDDDDRDDDDDDSSVVQVVVCVVPVCSSVVSNVVSVVSNVVVD

Nearest PDB structures (foldseek):
  5mkq-assembly1_B  TM=7.640E-01  e=4.273E-09  Pyrococcus horikoshii OT3
  5mko-assembly1_A  TM=7.585E-01  e=4.023E-09  Pyrococcus horikoshii OT3
  5mkq-assembly1_A  TM=7.662E-01  e=8.815E-09  Pyrococcus horikoshii OT3
  5b4e-assembly1_A-2  TM=7.846E-01  e=3.532E-08  Thermus thermophilus HB27
  5mkp-assembly1_A  TM=7.292E-01  e=1.122E-08  Pyrococcus horikoshii OT3

Sequence (366 aa):
MKCSRCSREAVVTQPYSGLSLCELHAAADIAAKAKKEIRHRGGFPSGSKLFVEEDRTFRSFALRIFLADMLSARTDLLFVKDPKDADVILEPSTLDDTALLVLESVCAGTQDRLVDSGKGRIAPFSVIPTGEVFWYAQRHGYKGSKPKIGGNTAEFLAGFTAEHPGTRYALKNIRDALKLEDKMKCSRCSREAVVTQPYSGLSLCELHAAADIAAKAKKEIRHRGGFPSGSKLFVEEDRTFRSFALRIFLADMLSARTDLLFVKDPKDADVILEPSTLDDTALLVLESVCAGTQDRLVDSGKGRIAPFSVIPTGEVFWYAQRHGYKGSKPKIGGNTAEFLAGFTAEHPGTRYALKNIRDALKLEDK

InterPro domains:
  IPR054306 2-thiouridine synthetase TtuA-like, N-terminal LIM domain [PF22082] (2-25)

Radius of gyration: 25.96 Å; Cα contacts (8 Å, |Δi|>4): 566; chains: 2; bounding box: 48×77×58 Å